Protein AF-A0A1M4NBV8-F1 (afdb_monomer)

pLDDT: mean 71.22, std 20.57, range [25.78, 95.81]

Nearest PDB structures (foldseek):
  8ub3-assembly1_A  TM=5.984E-01  e=1.444E+00  synthetic construct
  8euy-assembly1_h  TM=6.696E-01  e=2.778E+00  Schizosaccharomyces pombe
  4v6x-assembly1_Ch  TM=5.922E-01  e=5.062E+00  Homo sapiens
  8glt-assembly1_0  TM=5.510E-01  e=2.934E+00  synthetic construct

Secondary structure (DSSP, 8-state):
-----------------------SSPPP-STTS---TTS----HHHHHHHHHHHHHHHHHTT--HHHHHTSHHHHHHHHHHHHTT---HHHHHHHHHHHHHHHHHHHHHHHT-----HHHHHHH-TTSSTT-TTEETTEEEEE-TTS-EEEEEE-S-GGGT--SEEEE---HHHHHHHHHHHHHHHHHHHHHHHHHHHHHHHHHHHHHHHHHHHHHHHHHHHHH---HHHHHHHHHHHHHHHHHHHHHHHHHHHHHTTTS-------HHHHHHHHHTTSTT-----------

Structure (mmCIF, N/CA/C/O backbone):
data_AF-A0A1M4NBV8-F1
#
_entry.id   AF-A0A1M4NBV8-F1
#
loop_
_atom_site.group_PDB
_atom_site.id
_atom_site.type_symbol
_atom_site.label_atom_id
_atom_site.label_alt_id
_atom_site.label_comp_id
_atom_site.label_asym_id
_atom_site.label_entity_id
_atom_site.label_seq_id
_atom_site.pdbx_PDB_ins_code
_atom_site.Cartn_x
_atom_site.Cartn_y
_atom_site.Cartn_z
_atom_site.occupancy
_atom_site.B_iso_or_equiv
_atom_site.auth_seq_id
_atom_site.auth_comp_id
_atom_site.auth_asym_id
_atom_site.auth_atom_id
_atom_site.pdbx_PDB_model_num
ATOM 1 N N . MET A 1 1 ? 59.665 38.592 -49.817 1.00 43.69 1 MET A N 1
ATOM 2 C CA . MET A 1 1 ? 59.984 37.199 -49.429 1.00 43.69 1 MET A CA 1
ATOM 3 C C . MET A 1 1 ? 60.897 37.316 -48.218 1.00 43.69 1 MET A C 1
ATOM 5 O O . MET A 1 1 ? 61.982 37.843 -48.366 1.00 43.69 1 MET A O 1
ATOM 9 N N . ILE A 1 2 ? 60.401 37.200 -46.990 1.00 33.12 2 ILE A N 1
ATOM 10 C CA . ILE A 1 2 ? 60.243 35.961 -46.215 1.00 33.12 2 ILE A CA 1
ATOM 11 C C . ILE A 1 2 ? 59.141 36.229 -45.171 1.00 33.12 2 ILE A C 1
ATOM 13 O O . ILE A 1 2 ? 59.250 37.187 -44.412 1.00 33.12 2 ILE A O 1
ATOM 17 N N . ILE A 1 3 ? 58.080 35.414 -45.144 1.00 33.78 3 ILE A N 1
ATOM 18 C CA . ILE A 1 3 ? 57.071 35.435 -44.072 1.00 33.78 3 ILE A CA 1
ATOM 19 C C . ILE A 1 3 ? 57.361 34.243 -43.165 1.00 33.78 3 ILE A C 1
ATOM 21 O O . ILE A 1 3 ? 57.389 33.096 -43.613 1.00 33.78 3 ILE A O 1
ATOM 25 N N . ASN A 1 4 ? 57.635 34.553 -41.902 1.00 26.67 4 ASN A N 1
ATOM 26 C CA . ASN A 1 4 ? 58.015 33.620 -40.856 1.00 26.67 4 ASN A CA 1
ATOM 27 C C . ASN A 1 4 ? 56.827 32.704 -40.506 1.00 26.67 4 ASN A C 1
ATOM 29 O O . ASN A 1 4 ? 55.777 33.166 -40.061 1.00 26.67 4 ASN A O 1
ATOM 33 N N . ARG A 1 5 ? 56.999 31.400 -40.747 1.00 43.56 5 ARG A N 1
ATOM 34 C CA . ARG A 1 5 ? 56.121 30.325 -40.277 1.00 43.56 5 ARG A CA 1
ATOM 35 C C . ARG A 1 5 ? 56.493 30.042 -38.829 1.00 43.56 5 ARG A C 1
ATOM 37 O O . ARG A 1 5 ? 57.553 29.476 -38.618 1.00 43.56 5 ARG A O 1
ATOM 44 N N . ASN A 1 6 ? 55.647 30.428 -37.877 1.00 39.91 6 ASN A N 1
ATOM 45 C CA . ASN A 1 6 ? 55.496 29.763 -36.576 1.00 39.91 6 ASN A CA 1
ATOM 46 C C . ASN A 1 6 ? 54.357 30.423 -35.787 1.00 39.91 6 ASN A C 1
ATOM 48 O O . ASN A 1 6 ? 54.574 31.220 -34.879 1.00 39.91 6 ASN A O 1
ATOM 52 N N . GLN A 1 7 ? 53.124 30.059 -36.126 1.00 31.44 7 GLN A N 1
ATOM 53 C CA . GLN A 1 7 ? 52.054 29.991 -35.138 1.00 31.44 7 GLN A CA 1
ATOM 54 C C . GLN A 1 7 ? 51.439 28.594 -35.245 1.00 31.44 7 GLN A C 1
ATOM 56 O O . GLN A 1 7 ? 51.116 28.171 -36.359 1.00 31.44 7 GLN A O 1
ATOM 61 N N . PRO A 1 8 ? 51.340 27.839 -34.137 1.00 31.53 8 PRO A N 1
ATOM 62 C CA . PRO A 1 8 ? 50.682 26.547 -34.169 1.00 31.53 8 PRO A CA 1
ATOM 63 C C . PRO A 1 8 ? 49.210 26.752 -34.557 1.00 31.53 8 PRO A C 1
ATOM 65 O O . PRO A 1 8 ? 48.597 27.732 -34.120 1.00 31.53 8 PRO A O 1
ATOM 68 N N . PRO A 1 9 ? 48.629 25.856 -35.374 1.00 32.03 9 PRO A N 1
ATOM 69 C CA . PRO A 1 9 ? 47.200 25.879 -35.630 1.00 32.03 9 PRO A CA 1
ATOM 70 C C . PRO A 1 9 ? 46.483 25.782 -34.286 1.00 32.03 9 PRO A C 1
ATOM 72 O O . PRO A 1 9 ? 46.819 24.931 -33.459 1.00 32.03 9 PRO A O 1
ATOM 75 N N . ILE A 1 10 ? 45.528 26.690 -34.074 1.00 33.53 10 ILE A N 1
ATOM 76 C CA . ILE A 1 10 ? 44.609 26.686 -32.938 1.00 33.53 10 ILE A CA 1
ATOM 77 C C . ILE A 1 10 ? 44.116 25.254 -32.787 1.00 33.53 10 ILE A C 1
ATOM 79 O O . ILE A 1 10 ? 43.444 24.723 -33.675 1.00 33.53 10 ILE A O 1
ATOM 83 N N . GLY A 1 11 ? 44.543 24.614 -31.698 1.00 25.78 11 GLY A N 1
ATOM 84 C CA . GLY A 1 11 ? 44.195 23.241 -31.409 1.00 25.78 11 GLY A CA 1
ATOM 85 C C . GLY A 1 11 ? 42.686 23.106 -31.500 1.00 25.78 11 GLY A C 1
ATOM 86 O O . GLY A 1 11 ? 41.950 23.795 -30.791 1.00 25.78 11 GLY A O 1
ATOM 87 N N . MET A 1 12 ? 42.235 22.211 -32.378 1.00 29.98 12 MET A N 1
ATOM 88 C CA . MET A 1 12 ? 40.958 21.544 -32.210 1.00 29.98 12 MET A CA 1
ATOM 89 C C . MET A 1 12 ? 40.988 20.924 -30.817 1.00 29.98 12 MET A C 1
ATOM 91 O O . MET A 1 12 ? 41.442 19.799 -30.623 1.00 29.98 12 MET A O 1
ATOM 95 N N . ASN A 1 13 ? 40.512 21.681 -29.834 1.00 27.33 13 ASN A N 1
ATOM 96 C CA . ASN A 1 13 ? 40.032 21.119 -28.598 1.00 27.33 13 ASN A CA 1
ATOM 97 C C . ASN A 1 13 ? 38.833 20.270 -29.017 1.00 27.33 13 ASN A C 1
ATOM 99 O O . ASN A 1 13 ? 37.701 20.746 -29.100 1.00 27.33 13 ASN A O 1
ATOM 103 N N . GLN A 1 14 ? 39.095 18.998 -29.316 1.00 34.66 14 GLN A N 1
ATOM 104 C CA . GLN A 1 14 ? 38.115 17.936 -29.186 1.00 34.66 14 GLN A CA 1
ATOM 105 C C . GLN A 1 14 ? 37.767 17.836 -27.698 1.00 34.66 14 GLN A C 1
ATOM 107 O O . GLN A 1 14 ? 38.055 16.853 -27.022 1.00 34.66 14 GLN A O 1
ATOM 112 N N . GLN A 1 15 ? 37.121 18.873 -27.164 1.00 31.92 15 GLN A N 1
ATOM 113 C CA . GLN A 1 15 ? 36.220 18.687 -26.054 1.00 31.92 15 GLN A CA 1
ATOM 114 C C . GLN A 1 15 ? 35.110 17.811 -26.618 1.00 31.92 15 GLN A C 1
ATOM 116 O O . GLN A 1 15 ? 34.158 18.279 -27.244 1.00 31.92 15 GLN A O 1
ATOM 121 N N . SER A 1 16 ? 35.294 16.505 -26.430 1.00 39.47 16 SER A N 1
ATOM 122 C CA . SER A 1 16 ? 34.243 15.504 -26.381 1.00 39.47 16 SER A CA 1
ATOM 123 C C . SER A 1 16 ? 33.230 15.950 -25.322 1.00 39.47 16 SER A C 1
ATOM 125 O O . SER A 1 16 ? 33.142 15.400 -24.225 1.00 39.47 16 SER A O 1
ATOM 127 N N . THR A 1 17 ? 32.442 16.970 -25.644 1.00 40.06 17 THR A N 1
ATOM 128 C CA . THR A 1 17 ? 31.161 17.222 -25.013 1.00 40.06 17 THR A CA 1
ATOM 129 C C . THR A 1 17 ? 30.260 16.113 -25.529 1.00 40.06 17 THR A C 1
ATOM 131 O O . THR A 1 17 ? 29.574 16.248 -26.542 1.00 40.06 17 THR A O 1
ATOM 134 N N . ARG A 1 18 ? 30.337 14.947 -24.873 1.00 42.56 18 ARG A N 1
ATOM 135 C CA . ARG A 1 18 ? 29.288 13.932 -24.954 1.00 42.56 18 ARG A CA 1
ATOM 136 C C . ARG A 1 18 ? 28.021 14.638 -24.503 1.00 42.56 18 ARG A C 1
ATOM 138 O O . ARG A 1 18 ? 27.785 14.776 -23.310 1.00 42.56 18 ARG A O 1
ATOM 145 N N . GLN A 1 19 ? 27.267 15.173 -25.452 1.00 48.19 19 GLN A N 1
ATOM 146 C CA . GLN A 1 19 ? 25.981 15.754 -25.146 1.00 48.19 19 GLN A CA 1
ATOM 147 C C . GLN A 1 19 ? 25.101 14.642 -24.614 1.00 48.19 19 GLN A C 1
ATOM 149 O O . GLN A 1 19 ? 24.877 13.619 -25.268 1.00 48.19 19 GLN A O 1
ATOM 154 N N . THR A 1 20 ? 24.689 14.826 -23.375 1.00 48.62 20 THR A N 1
ATOM 155 C CA . THR A 1 20 ? 23.815 13.917 -22.673 1.00 48.62 20 THR A CA 1
ATOM 156 C C . THR A 1 20 ? 22.379 14.226 -23.056 1.00 48.62 20 THR A C 1
ATOM 158 O O . THR A 1 20 ? 21.988 15.359 -23.329 1.00 48.62 20 THR A O 1
ATOM 161 N N . PHE A 1 21 ? 21.588 13.167 -23.119 1.00 53.44 21 PHE A N 1
ATOM 162 C CA . PHE A 1 21 ? 20.148 13.241 -23.251 1.00 53.44 21 PHE A CA 1
ATOM 163 C C . PHE A 1 21 ? 19.604 14.035 -22.047 1.00 53.44 21 PHE A C 1
ATOM 165 O O . PHE A 1 21 ? 19.617 13.533 -20.923 1.00 53.44 21 PHE A O 1
ATOM 172 N N . HIS A 1 22 ? 19.215 15.297 -22.248 1.00 57.75 22 HIS A N 1
ATOM 173 C CA . HIS A 1 22 ? 18.718 16.149 -21.167 1.00 57.75 22 HIS A CA 1
ATOM 174 C C . HIS A 1 22 ? 17.236 15.865 -20.928 1.00 57.75 22 HIS A C 1
ATOM 176 O O . HIS A 1 22 ? 16.387 16.333 -21.674 1.00 57.75 22 HIS A O 1
ATOM 182 N N . ILE A 1 23 ? 16.943 15.083 -19.889 1.00 66.31 23 ILE A N 1
ATOM 183 C CA . ILE A 1 23 ? 15.588 14.909 -19.361 1.00 66.31 23 ILE A CA 1
ATOM 184 C C . ILE A 1 23 ? 15.371 15.967 -18.291 1.00 66.31 23 ILE A C 1
ATOM 186 O O . ILE A 1 23 ? 16.052 15.957 -17.266 1.00 66.31 23 ILE A O 1
ATOM 190 N N . ASN A 1 24 ? 14.398 16.845 -18.524 1.00 63.03 24 ASN A N 1
ATOM 191 C CA . ASN A 1 24 ? 14.083 17.946 -17.613 1.00 63.03 24 ASN A CA 1
ATOM 192 C C . ASN A 1 24 ? 13.611 17.465 -16.226 1.00 63.03 24 ASN A C 1
ATOM 194 O O . ASN A 1 24 ? 13.864 18.138 -15.234 1.00 63.03 24 ASN A O 1
ATOM 198 N N . ASN A 1 25 ? 13.013 16.268 -16.147 1.00 71.31 25 ASN A N 1
ATOM 199 C CA . ASN A 1 25 ? 12.537 15.649 -14.908 1.00 71.31 25 ASN A CA 1
ATOM 200 C C . ASN A 1 25 ? 13.023 14.197 -14.813 1.00 71.31 25 ASN A C 1
ATOM 202 O O . ASN A 1 25 ? 12.443 13.340 -15.486 1.00 71.31 25 ASN A O 1
ATOM 206 N N . PRO A 1 26 ? 14.073 13.888 -14.028 1.00 76.44 26 PRO A N 1
ATOM 207 C CA . PRO A 1 26 ? 14.583 12.528 -13.908 1.00 76.44 26 PRO A CA 1
ATOM 208 C C . PRO A 1 26 ? 13.535 11.582 -13.301 1.00 76.44 26 PRO A C 1
ATOM 210 O O . PRO A 1 26 ? 12.629 12.018 -12.587 1.00 76.44 26 PRO A O 1
ATOM 213 N N . PRO A 1 27 ? 13.653 10.270 -13.558 1.00 83.38 27 PRO A N 1
ATOM 214 C CA . PRO A 1 27 ? 12.729 9.295 -13.001 1.00 83.38 27 PRO A CA 1
ATOM 215 C C . PRO A 1 27 ? 12.817 9.284 -11.467 1.00 83.38 27 PRO A C 1
ATOM 217 O O . PRO A 1 27 ? 13.892 9.072 -10.903 1.00 83.38 27 PRO A O 1
ATOM 220 N N . ASN A 1 28 ? 11.684 9.479 -10.786 1.00 85.69 28 ASN A N 1
ATOM 221 C CA . ASN A 1 28 ? 11.602 9.329 -9.334 1.00 85.69 28 ASN A CA 1
ATOM 222 C C . ASN A 1 28 ? 11.447 7.843 -8.975 1.00 85.69 28 ASN A C 1
ATOM 224 O O . ASN A 1 28 ? 10.455 7.227 -9.358 1.00 85.69 28 ASN A O 1
ATOM 228 N N . PHE A 1 29 ? 12.398 7.284 -8.223 1.00 86.69 29 PHE A N 1
ATOM 229 C CA . PHE A 1 29 ? 12.346 5.911 -7.689 1.00 86.69 29 PHE A CA 1
ATOM 230 C C . PHE A 1 29 ? 12.142 5.855 -6.162 1.00 86.69 29 PHE A C 1
ATOM 232 O O . PHE A 1 29 ? 12.148 4.768 -5.579 1.00 86.69 29 PHE A O 1
ATOM 239 N N . GLY A 1 30 ? 12.020 7.017 -5.512 1.00 80.44 30 GLY A N 1
ATOM 240 C CA . GLY A 1 30 ? 11.758 7.156 -4.080 1.00 80.44 30 GLY A CA 1
ATOM 241 C C . GLY A 1 30 ? 10.264 7.148 -3.760 1.00 80.44 30 GLY A C 1
ATOM 242 O O . GLY A 1 30 ? 9.453 6.652 -4.545 1.00 80.44 30 GLY A O 1
ATOM 243 N N . VAL A 1 31 ? 9.897 7.707 -2.605 1.00 74.00 31 VAL A N 1
ATOM 244 C CA . VAL A 1 31 ? 8.510 7.696 -2.115 1.00 74.00 31 VAL A CA 1
ATOM 245 C C . VAL A 1 31 ? 7.569 8.422 -3.077 1.00 74.00 31 VAL A C 1
ATOM 247 O O . VAL A 1 31 ? 7.920 9.457 -3.647 1.00 74.00 31 VAL A O 1
ATOM 250 N N . GLY A 1 32 ? 6.390 7.836 -3.310 1.00 72.62 32 GLY A N 1
ATOM 251 C CA . GLY A 1 32 ? 5.428 8.309 -4.315 1.00 72.62 32 GLY A CA 1
ATOM 252 C C . GLY A 1 32 ? 5.909 8.163 -5.768 1.00 72.62 32 GLY A C 1
ATOM 253 O O . GLY A 1 32 ? 5.230 8.612 -6.688 1.00 72.62 32 GLY A O 1
ATOM 254 N N . GLY A 1 33 ? 7.084 7.563 -5.978 1.00 80.94 33 GLY A N 1
ATOM 255 C CA . GLY A 1 33 ? 7.703 7.336 -7.275 1.00 80.94 33 GLY A CA 1
ATOM 256 C C . GLY A 1 33 ? 7.499 5.921 -7.815 1.00 80.94 33 GLY A C 1
ATOM 257 O O . GLY A 1 33 ? 6.704 5.124 -7.319 1.00 80.94 33 GLY A O 1
ATOM 258 N N . MET A 1 34 ? 8.251 5.608 -8.866 1.00 87.19 34 MET A N 1
ATOM 259 C CA . MET A 1 34 ? 8.192 4.336 -9.571 1.00 87.19 34 MET A CA 1
ATOM 260 C C . MET A 1 34 ? 8.841 3.228 -8.731 1.00 87.19 34 MET A C 1
ATOM 262 O O . MET A 1 34 ? 10.024 3.346 -8.388 1.00 87.19 34 MET A O 1
ATOM 266 N N . PRO A 1 35 ? 8.131 2.127 -8.430 1.00 89.81 35 PRO A N 1
ATOM 267 C CA . PRO A 1 35 ? 8.758 0.986 -7.784 1.00 89.81 35 PRO A CA 1
ATOM 268 C C . PRO A 1 35 ? 9.809 0.395 -8.732 1.00 89.81 35 PRO A C 1
ATOM 270 O O . PRO A 1 35 ? 9.676 0.440 -9.953 1.00 89.81 35 PRO A O 1
ATOM 273 N N . THR A 1 36 ? 10.907 -0.116 -8.199 1.00 92.25 36 THR A N 1
ATOM 274 C CA . THR A 1 36 ? 11.974 -0.730 -8.999 1.00 92.25 36 THR A CA 1
ATOM 275 C C . THR A 1 36 ? 12.564 -1.879 -8.213 1.00 92.25 36 THR A C 1
ATOM 277 O O . THR A 1 36 ? 12.547 -1.851 -6.980 1.00 92.25 36 THR A O 1
ATOM 280 N N . LYS A 1 37 ? 13.081 -2.887 -8.919 1.00 91.56 37 LYS A N 1
ATOM 281 C CA . LYS A 1 37 ? 13.725 -4.036 -8.287 1.00 91.56 37 LYS A CA 1
ATOM 282 C C . LYS A 1 37 ? 14.752 -3.583 -7.247 1.00 91.56 37 LYS A C 1
ATOM 284 O O . LYS A 1 37 ? 15.530 -2.667 -7.508 1.00 91.56 37 LYS A O 1
ATOM 289 N N . GLY A 1 38 ? 14.751 -4.244 -6.091 1.00 83.31 38 GLY A N 1
ATOM 290 C CA . GLY A 1 38 ? 15.722 -3.998 -5.022 1.00 83.31 38 GLY A CA 1
ATOM 291 C C . GLY A 1 38 ? 15.470 -2.726 -4.213 1.00 83.31 38 GLY A C 1
ATOM 292 O O . GLY A 1 38 ? 16.337 -2.319 -3.449 1.00 83.31 38 GLY A O 1
ATOM 293 N N . ALA A 1 39 ? 14.307 -2.083 -4.364 1.00 81.12 39 ALA A N 1
ATOM 294 C CA . ALA A 1 39 ? 13.966 -0.931 -3.533 1.00 81.12 39 ALA A CA 1
ATOM 295 C C . ALA A 1 39 ? 13.487 -1.301 -2.118 1.00 81.12 39 ALA A C 1
ATOM 297 O O . ALA A 1 39 ? 13.387 -0.415 -1.273 1.00 81.12 39 ALA A O 1
ATOM 298 N N . SER A 1 40 ? 13.203 -2.580 -1.871 1.00 79.94 40 SER A N 1
ATOM 299 C CA . SER A 1 40 ? 12.918 -3.147 -0.556 1.00 79.94 40 SER A CA 1
ATOM 300 C C . SER A 1 40 ? 13.755 -4.404 -0.352 1.00 79.94 40 SER A C 1
ATOM 302 O O . SER A 1 40 ? 13.856 -5.227 -1.263 1.00 79.94 40 SER A O 1
ATOM 304 N N . ASN A 1 41 ? 14.289 -4.563 0.859 1.00 82.62 41 ASN A N 1
ATOM 305 C CA . ASN A 1 41 ? 14.853 -5.824 1.348 1.00 82.62 41 ASN A CA 1
ATOM 306 C C . ASN A 1 41 ? 13.876 -6.569 2.276 1.00 82.62 41 ASN A C 1
ATOM 308 O O . ASN A 1 41 ? 14.230 -7.614 2.811 1.00 82.62 41 ASN A O 1
ATOM 312 N N . MET A 1 42 ? 12.668 -6.032 2.482 1.00 90.19 42 MET A N 1
ATOM 313 C CA . MET A 1 42 ? 11.663 -6.640 3.351 1.00 90.19 42 MET A CA 1
ATOM 314 C C . MET A 1 42 ? 11.041 -7.866 2.683 1.00 90.19 42 MET A C 1
ATOM 316 O O . MET A 1 42 ? 10.635 -7.827 1.517 1.00 90.19 42 MET A O 1
ATOM 320 N N . SER A 1 43 ? 10.902 -8.931 3.458 1.00 91.00 43 SER A N 1
ATOM 321 C CA . SER A 1 43 ? 10.102 -10.105 3.127 1.00 91.00 43 SER A CA 1
ATOM 322 C C . SER A 1 43 ? 8.598 -9.790 3.094 1.00 91.00 43 SER A C 1
ATOM 324 O O . SER A 1 43 ? 8.131 -8.783 3.632 1.00 91.00 43 SER A O 1
ATOM 326 N N . ASP A 1 44 ? 7.802 -10.685 2.492 1.00 91.75 44 ASP A N 1
ATOM 327 C CA . ASP A 1 44 ? 6.332 -10.589 2.512 1.00 91.75 44 ASP A CA 1
ATOM 328 C C . ASP A 1 44 ? 5.777 -10.536 3.946 1.00 91.75 44 ASP A C 1
ATOM 330 O O . ASP A 1 44 ? 4.794 -9.837 4.192 1.00 91.75 44 ASP A O 1
ATOM 334 N N . ALA A 1 45 ? 6.403 -11.255 4.884 1.00 93.81 45 ALA A N 1
ATOM 335 C CA . ALA A 1 45 ? 5.992 -11.285 6.284 1.00 93.81 45 ALA A CA 1
ATOM 336 C C . ALA A 1 45 ? 6.249 -9.939 6.974 1.00 93.81 45 ALA A C 1
ATOM 338 O O . ALA A 1 45 ? 5.351 -9.402 7.615 1.00 93.81 45 ALA A O 1
ATOM 339 N N . GLU A 1 46 ? 7.431 -9.352 6.781 1.00 95.81 46 GLU A N 1
ATOM 340 C CA . GLU A 1 46 ? 7.761 -8.032 7.335 1.00 95.81 46 GLU A CA 1
ATOM 341 C C . GLU A 1 46 ? 6.867 -6.934 6.755 1.00 95.81 46 GLU A C 1
ATOM 343 O O . GLU A 1 46 ? 6.389 -6.072 7.490 1.00 95.81 46 GLU A O 1
ATOM 348 N N . LEU A 1 47 ? 6.590 -6.978 5.446 1.00 94.94 47 LEU A N 1
ATOM 349 C CA . LEU A 1 47 ? 5.660 -6.040 4.815 1.00 94.94 47 LEU A CA 1
ATOM 350 C C . LEU A 1 47 ? 4.258 -6.176 5.402 1.00 94.94 47 LEU A C 1
ATOM 352 O O . LEU A 1 47 ? 3.625 -5.167 5.706 1.00 94.94 47 LEU A O 1
ATOM 356 N N . ARG A 1 48 ? 3.776 -7.410 5.579 1.00 94.88 48 ARG A N 1
ATOM 357 C CA . ARG A 1 48 ? 2.467 -7.665 6.181 1.00 94.88 48 ARG A CA 1
ATOM 358 C C . ARG A 1 48 ? 2.386 -7.072 7.587 1.00 94.88 48 ARG A C 1
ATOM 360 O O . ARG A 1 48 ? 1.464 -6.302 7.846 1.00 94.88 48 ARG A O 1
ATOM 367 N N . SER A 1 49 ? 3.363 -7.361 8.444 1.00 95.25 49 SER A N 1
ATOM 368 C CA . SER A 1 49 ? 3.421 -6.804 9.799 1.00 95.25 49 SER A CA 1
ATOM 369 C C . SER A 1 49 ? 3.434 -5.272 9.784 1.00 95.25 49 SER A C 1
ATOM 371 O O . SER A 1 49 ? 2.680 -4.646 10.523 1.00 95.25 49 SER A O 1
ATOM 373 N N . ALA A 1 50 ? 4.205 -4.652 8.884 1.00 95.50 50 ALA A N 1
ATOM 374 C CA . ALA A 1 50 ? 4.252 -3.195 8.760 1.00 95.50 50 ALA A CA 1
ATOM 375 C C . ALA A 1 50 ? 2.903 -2.583 8.334 1.00 95.50 50 ALA A C 1
ATOM 377 O O . ALA A 1 50 ? 2.502 -1.544 8.865 1.00 95.50 50 ALA A O 1
ATOM 378 N N . PHE A 1 51 ? 2.167 -3.222 7.415 1.00 94.50 51 PHE A N 1
ATOM 379 C CA . PHE A 1 51 ? 0.810 -2.789 7.060 1.00 94.50 51 PHE A CA 1
ATOM 380 C C . PHE A 1 51 ? -0.158 -2.936 8.239 1.00 94.50 51 PHE A C 1
ATOM 382 O O . PHE A 1 51 ? -0.951 -2.026 8.480 1.00 94.50 51 PHE A O 1
ATOM 389 N N . GLU A 1 52 ? -0.092 -4.032 8.995 1.00 91.56 52 GLU A N 1
ATOM 390 C CA . GLU A 1 52 ? -0.936 -4.253 10.177 1.00 91.56 52 GLU A CA 1
ATOM 391 C C . GLU A 1 52 ? -0.653 -3.215 11.284 1.00 91.56 52 GLU A C 1
ATOM 393 O O . GLU A 1 52 ? -1.584 -2.644 11.857 1.00 91.56 52 GLU A O 1
ATOM 398 N N . GLU A 1 53 ? 0.616 -2.892 11.546 1.00 93.81 53 GLU A N 1
ATOM 399 C CA . GLU A 1 53 ? 1.013 -1.847 12.502 1.00 93.81 53 GLU A CA 1
ATOM 400 C C . GLU A 1 53 ? 0.598 -0.443 12.056 1.00 93.81 53 GLU A C 1
ATOM 402 O O . GLU A 1 53 ? 0.078 0.342 12.856 1.00 93.81 53 GLU A O 1
ATOM 407 N N . LEU A 1 54 ? 0.797 -0.113 10.775 1.00 94.50 54 LEU A N 1
ATOM 408 C CA . LEU A 1 54 ? 0.324 1.149 10.211 1.00 94.50 54 LEU A CA 1
ATOM 409 C C . LEU A 1 54 ? -1.195 1.266 10.348 1.00 94.50 54 LEU A C 1
ATOM 411 O O . LEU A 1 54 ? -1.693 2.308 10.763 1.00 94.50 54 LEU A O 1
ATOM 415 N N . THR A 1 55 ? -1.921 0.185 10.075 1.00 89.81 55 THR A N 1
ATOM 416 C CA . THR A 1 55 ? -3.379 0.153 10.200 1.00 89.81 55 THR A CA 1
ATOM 417 C C . THR A 1 55 ? -3.830 0.473 11.623 1.00 89.81 55 THR A C 1
ATOM 419 O O . THR A 1 55 ? -4.688 1.333 11.815 1.00 89.81 55 THR A O 1
ATOM 422 N N . LYS A 1 56 ? -3.223 -0.162 12.634 1.00 86.25 56 LYS A N 1
ATOM 423 C CA . LYS A 1 56 ? -3.527 0.108 14.049 1.00 86.25 56 LYS A CA 1
ATOM 424 C C . LYS A 1 56 ? -3.276 1.570 14.419 1.00 86.25 56 LYS A C 1
ATOM 426 O O . LYS A 1 56 ? -4.096 2.167 15.118 1.00 86.25 56 LYS A O 1
ATOM 431 N N . ARG A 1 57 ? -2.177 2.162 13.933 1.00 89.62 57 ARG A N 1
ATOM 432 C CA . ARG A 1 57 ? -1.854 3.582 14.163 1.00 89.62 57 ARG A CA 1
ATOM 433 C C . ARG A 1 57 ? -2.839 4.515 13.466 1.00 89.62 57 ARG A C 1
ATOM 435 O O . ARG A 1 57 ? -3.347 5.436 14.098 1.00 89.62 57 ARG A O 1
ATOM 442 N N . ASP A 1 58 ? -3.136 4.272 12.193 1.00 86.62 58 ASP A N 1
ATOM 443 C CA . ASP A 1 58 ? -4.063 5.094 11.412 1.00 86.62 58 ASP A CA 1
ATOM 444 C C . ASP A 1 58 ? -5.483 5.043 11.981 1.00 86.62 58 ASP A C 1
ATOM 446 O O . ASP A 1 58 ? -6.141 6.080 12.085 1.00 86.62 58 ASP A O 1
ATOM 450 N N . PHE A 1 59 ? -5.927 3.857 12.404 1.00 81.75 59 PHE A N 1
ATOM 451 C CA . PHE A 1 59 ? -7.229 3.673 13.034 1.00 81.75 59 PHE A CA 1
ATOM 452 C C . PHE A 1 59 ? -7.305 4.366 14.400 1.00 81.75 59 PHE A C 1
ATOM 454 O O . PHE A 1 59 ? -8.238 5.127 14.643 1.00 81.75 59 PHE A O 1
ATOM 461 N N . THR A 1 60 ? -6.301 4.176 15.266 1.00 79.44 60 THR A N 1
ATOM 462 C CA . THR A 1 60 ? -6.212 4.862 16.574 1.00 79.44 60 THR A CA 1
ATOM 463 C C . THR A 1 60 ? -6.180 6.385 16.417 1.00 79.44 60 THR A C 1
ATOM 465 O O . THR A 1 60 ? -6.748 7.107 17.230 1.00 79.44 60 THR A O 1
ATOM 468 N N . ALA A 1 61 ? -5.579 6.889 15.336 1.00 80.44 61 ALA A N 1
ATOM 469 C CA . ALA A 1 61 ? -5.577 8.310 14.991 1.00 80.44 61 ALA A CA 1
ATOM 470 C C . ALA A 1 61 ? -6.918 8.818 14.414 1.00 80.44 61 ALA A C 1
ATOM 472 O O . ALA A 1 61 ? -7.000 9.970 13.988 1.00 80.44 61 ALA A O 1
ATOM 473 N N . GLY A 1 62 ? -7.957 7.977 14.348 1.00 76.19 62 GLY A N 1
ATOM 474 C CA . GLY A 1 62 ? -9.286 8.338 13.852 1.00 76.19 62 GLY A CA 1
ATOM 475 C C . GLY A 1 62 ? -9.354 8.570 12.342 1.00 76.19 62 GLY A C 1
ATOM 476 O O . GLY A 1 62 ? -10.333 9.136 11.851 1.00 76.19 62 GLY A O 1
ATOM 477 N N . LYS A 1 63 ? -8.331 8.159 11.579 1.00 79.56 63 LYS A N 1
ATOM 478 C CA . LYS A 1 63 ? -8.363 8.281 10.118 1.00 79.56 63 LYS A CA 1
ATOM 479 C C . LYS A 1 63 ? -9.414 7.332 9.567 1.00 79.56 63 LYS A C 1
ATOM 481 O O . LYS A 1 63 ? -9.532 6.202 10.022 1.00 79.56 63 LYS A O 1
ATOM 486 N N . ASN A 1 64 ? -10.145 7.753 8.541 1.00 79.75 64 ASN A N 1
ATOM 487 C CA . ASN A 1 64 ? -10.919 6.821 7.724 1.00 79.75 64 ASN A CA 1
ATOM 488 C C . ASN A 1 64 ? -10.033 6.166 6.649 1.00 79.75 64 ASN A C 1
ATOM 490 O O . ASN A 1 64 ? -8.954 6.665 6.325 1.00 79.75 64 ASN A O 1
ATOM 494 N N . LEU A 1 65 ? -10.514 5.077 6.042 1.00 76.75 65 LEU A N 1
ATOM 495 C CA . LEU A 1 65 ? -9.750 4.303 5.056 1.00 76.75 65 LEU A CA 1
ATOM 496 C C . LEU A 1 65 ? -9.249 5.154 3.869 1.00 76.75 65 LEU A C 1
ATOM 498 O O . LEU A 1 65 ? -8.129 4.978 3.394 1.00 76.75 65 LEU A O 1
ATOM 502 N N . SER A 1 66 ? -10.046 6.127 3.410 1.00 78.88 66 SER A N 1
ATOM 503 C CA . SER A 1 66 ? -9.653 7.020 2.310 1.00 78.88 66 SER A CA 1
ATOM 504 C C . SER A 1 66 ? -8.500 7.950 2.697 1.00 78.88 66 SER A C 1
ATOM 506 O O . SER A 1 66 ? -7.583 8.157 1.902 1.00 78.88 66 SER A O 1
ATOM 508 N N . GLN A 1 67 ? -8.531 8.507 3.909 1.00 81.38 67 GLN A N 1
ATOM 509 C CA . GLN A 1 67 ? -7.436 9.314 4.449 1.00 81.38 67 GLN A CA 1
ATOM 510 C C . GLN A 1 67 ? -6.181 8.465 4.647 1.00 81.38 67 GLN A C 1
ATOM 512 O O . GLN A 1 67 ? -5.088 8.904 4.294 1.00 81.38 67 GLN A O 1
ATOM 517 N N . ALA A 1 68 ? -6.346 7.244 5.152 1.00 84.19 68 ALA A N 1
ATOM 518 C CA . ALA A 1 68 ? -5.248 6.341 5.449 1.00 84.19 68 ALA A CA 1
ATOM 519 C C . ALA A 1 68 ? -4.506 5.891 4.173 1.00 84.19 68 ALA A C 1
ATOM 521 O O . ALA A 1 68 ? -3.284 5.995 4.096 1.00 84.19 68 ALA A O 1
ATOM 522 N N . HIS A 1 69 ? -5.231 5.569 3.093 1.00 82.69 69 HIS A N 1
ATOM 523 C CA . HIS A 1 69 ? -4.625 5.260 1.788 1.00 82.69 69 HIS A CA 1
ATOM 524 C C . HIS A 1 69 ? -3.811 6.408 1.171 1.00 82.69 69 HIS A C 1
ATOM 526 O O . HIS A 1 69 ? -2.910 6.161 0.366 1.00 82.69 69 HIS A O 1
ATOM 532 N N . ARG A 1 70 ? -4.144 7.663 1.500 1.00 85.44 70 ARG A N 1
ATOM 533 C CA . ARG A 1 70 ? -3.400 8.845 1.037 1.00 85.44 70 ARG A CA 1
ATOM 534 C C . ARG A 1 70 ? -2.198 9.177 1.923 1.00 85.44 70 ARG A C 1
ATOM 536 O O . ARG A 1 70 ? -1.449 10.087 1.584 1.00 85.44 70 ARG A O 1
ATOM 543 N N . GLY A 1 71 ? -2.009 8.460 3.031 1.00 87.12 71 GLY A N 1
ATOM 544 C CA . GLY A 1 71 ? -0.875 8.641 3.926 1.00 87.12 71 GLY A CA 1
ATOM 545 C C . GLY A 1 71 ? 0.456 8.294 3.258 1.00 87.12 71 GLY A C 1
ATOM 546 O O . GLY A 1 71 ? 0.554 7.318 2.515 1.00 87.12 71 GLY A O 1
ATOM 547 N N . TYR A 1 72 ? 1.488 9.083 3.565 1.00 91.69 72 TYR A N 1
ATOM 548 C CA . TYR A 1 72 ? 2.850 8.896 3.057 1.00 91.69 72 TYR A CA 1
ATOM 549 C C . TYR A 1 72 ? 3.389 7.484 3.337 1.00 91.69 72 TYR A C 1
ATOM 551 O O . TYR A 1 72 ? 3.868 6.815 2.427 1.00 91.69 72 TYR A O 1
ATOM 559 N N . GLU A 1 73 ? 3.242 6.993 4.573 1.00 92.75 73 GLU A N 1
ATOM 560 C CA . GLU A 1 73 ? 3.723 5.660 4.961 1.00 92.75 73 GLU A CA 1
ATOM 561 C C . GLU A 1 73 ? 2.998 4.534 4.212 1.00 92.75 73 GLU A C 1
ATOM 563 O O . GLU A 1 73 ? 3.641 3.591 3.759 1.00 92.75 73 GLU A O 1
ATOM 568 N N . HIS A 1 74 ? 1.682 4.652 3.999 1.00 92.50 74 HIS A N 1
ATOM 569 C CA . HIS A 1 74 ? 0.931 3.678 3.204 1.00 92.50 74 HIS A CA 1
ATOM 570 C C . HIS A 1 74 ? 1.432 3.652 1.753 1.00 92.50 74 HIS A C 1
ATOM 572 O O . HIS A 1 74 ? 1.644 2.582 1.184 1.00 92.50 74 HIS A O 1
ATOM 578 N N . GLN A 1 75 ? 1.638 4.823 1.140 1.00 91.06 75 GLN A N 1
ATOM 579 C CA . GLN A 1 75 ? 2.178 4.910 -0.220 1.00 91.06 75 GLN A CA 1
ATOM 580 C C . GLN A 1 75 ? 3.574 4.292 -0.316 1.00 91.06 75 GLN A C 1
ATOM 582 O O . GLN A 1 75 ? 3.867 3.594 -1.288 1.00 91.06 75 GLN A O 1
ATOM 587 N N . GLU A 1 76 ? 4.409 4.499 0.700 1.00 92.19 76 GLU A N 1
ATOM 588 C CA . GLU A 1 76 ? 5.744 3.918 0.740 1.00 92.19 76 GLU A CA 1
ATOM 589 C C . GLU A 1 76 ? 5.713 2.398 0.911 1.00 92.19 76 GLU A C 1
ATOM 591 O O . GLU A 1 76 ? 6.366 1.690 0.146 1.00 92.19 76 GLU A O 1
ATOM 596 N N . LEU A 1 77 ? 4.891 1.866 1.819 1.00 94.31 77 LEU A N 1
ATOM 597 C CA . LEU A 1 77 ? 4.724 0.417 1.969 1.00 94.31 77 LEU A CA 1
ATOM 598 C C . LEU A 1 77 ? 4.191 -0.236 0.689 1.00 94.31 77 LEU A C 1
ATOM 600 O O . LEU A 1 77 ? 4.656 -1.309 0.309 1.00 94.31 77 LEU A O 1
ATOM 604 N N . MET A 1 78 ? 3.275 0.420 -0.029 1.00 93.12 78 MET A N 1
ATOM 605 C CA . MET A 1 78 ? 2.797 -0.062 -1.331 1.00 93.12 78 MET A CA 1
ATOM 606 C C . MET A 1 78 ? 3.915 -0.078 -2.380 1.00 93.12 78 MET A C 1
ATOM 608 O O . MET A 1 78 ? 4.035 -1.038 -3.146 1.00 93.12 78 MET A O 1
ATOM 612 N N . ARG A 1 79 ? 4.772 0.949 -2.399 1.00 92.69 79 ARG A N 1
ATOM 613 C CA . ARG A 1 79 ? 5.943 1.004 -3.284 1.00 92.69 79 ARG A CA 1
ATOM 614 C C . ARG A 1 79 ? 6.937 -0.115 -2.963 1.00 92.69 79 ARG A C 1
ATOM 616 O O . ARG A 1 79 ? 7.402 -0.801 -3.874 1.00 92.69 79 ARG A O 1
ATOM 623 N N . LEU A 1 80 ? 7.230 -0.332 -1.681 1.00 93.19 80 LEU A N 1
ATOM 624 C CA . LEU A 1 80 ? 8.101 -1.409 -1.210 1.00 93.19 80 LEU A CA 1
ATOM 625 C C . LEU A 1 80 ? 7.511 -2.785 -1.541 1.00 93.19 80 LEU A C 1
ATOM 627 O O . LEU A 1 80 ? 8.230 -3.654 -2.036 1.00 93.19 80 LEU A O 1
ATOM 631 N N . ALA A 1 81 ? 6.201 -2.968 -1.370 1.00 94.00 81 ALA A N 1
ATOM 632 C CA . ALA A 1 81 ? 5.510 -4.193 -1.748 1.00 94.00 81 ALA A CA 1
ATOM 633 C C . ALA A 1 81 ? 5.635 -4.484 -3.248 1.00 94.00 81 ALA A C 1
ATOM 635 O O . ALA A 1 81 ? 6.005 -5.600 -3.617 1.00 94.00 81 ALA A O 1
ATOM 636 N N . ALA A 1 82 ? 5.401 -3.491 -4.111 1.00 93.38 82 ALA A N 1
ATOM 637 C CA . ALA A 1 82 ? 5.587 -3.642 -5.553 1.00 93.38 82 ALA A CA 1
ATOM 638 C C . ALA A 1 82 ? 7.044 -3.967 -5.923 1.00 93.38 82 ALA A C 1
ATOM 640 O O . ALA A 1 82 ? 7.275 -4.835 -6.763 1.00 93.38 82 ALA A O 1
ATOM 641 N N . SER A 1 83 ? 8.020 -3.350 -5.245 1.00 92.69 83 SER A N 1
ATOM 642 C CA . SER A 1 83 ? 9.452 -3.500 -5.550 1.00 92.69 83 SER A CA 1
ATOM 643 C C . SER A 1 83 ? 9.971 -4.943 -5.536 1.00 92.69 83 SER A C 1
ATOM 645 O O . SER A 1 83 ? 10.909 -5.258 -6.270 1.00 92.69 83 SER A O 1
ATOM 647 N N . GLY A 1 84 ? 9.340 -5.830 -4.756 1.00 91.12 84 GLY A N 1
ATOM 648 C CA . GLY A 1 84 ? 9.706 -7.248 -4.678 1.00 91.12 84 GLY A CA 1
ATOM 649 C C . GLY A 1 84 ? 9.465 -8.030 -5.976 1.00 91.12 84 GLY A C 1
ATOM 650 O O . GLY A 1 84 ? 10.098 -9.058 -6.195 1.00 91.12 84 GLY A O 1
ATOM 651 N N . VAL A 1 85 ? 8.582 -7.538 -6.851 1.00 92.50 85 VAL A N 1
ATOM 652 C CA . VAL A 1 85 ? 8.293 -8.130 -8.175 1.00 92.50 85 VAL A CA 1
ATOM 653 C C . VAL A 1 85 ? 8.529 -7.151 -9.324 1.00 92.50 85 VAL A C 1
ATOM 655 O O . VAL A 1 85 ? 8.280 -7.474 -10.486 1.00 92.50 85 VAL A O 1
ATOM 658 N N . SER A 1 86 ? 9.003 -5.945 -9.013 1.00 93.06 86 SER A N 1
ATOM 659 C CA . SER A 1 86 ? 9.309 -4.936 -10.012 1.00 93.06 86 SER A CA 1
ATOM 660 C C . SER A 1 86 ? 10.462 -5.365 -10.919 1.00 93.06 86 SER A C 1
ATOM 662 O O . SER A 1 86 ? 11.443 -5.946 -10.445 1.00 93.06 86 SER A O 1
ATOM 664 N N . PRO A 1 87 ? 10.421 -5.000 -12.210 1.00 93.75 87 PRO A N 1
ATOM 665 C CA . PRO A 1 87 ? 11.599 -5.048 -13.064 1.00 93.75 87 PRO A CA 1
ATOM 666 C C . PRO A 1 87 ? 12.660 -4.029 -12.609 1.00 93.75 87 PRO A C 1
ATOM 668 O O . PRO A 1 87 ? 12.384 -3.094 -11.848 1.00 93.75 87 PRO A O 1
ATOM 671 N N . ASP A 1 88 ? 13.891 -4.188 -13.103 1.00 93.25 88 ASP A N 1
ATOM 672 C CA . ASP A 1 88 ? 14.966 -3.202 -12.932 1.00 93.25 88 ASP A CA 1
ATOM 673 C C . ASP A 1 88 ? 14.708 -1.967 -13.811 1.00 93.25 88 ASP A C 1
ATOM 675 O O . ASP A 1 88 ? 15.329 -1.763 -14.857 1.00 93.25 88 ASP A O 1
ATOM 679 N N . ARG A 1 89 ? 13.736 -1.138 -13.411 1.00 92.25 89 ARG A N 1
ATOM 680 C CA . ARG A 1 89 ? 13.363 0.069 -14.159 1.00 92.25 89 ARG A CA 1
ATOM 681 C C . ARG A 1 89 ? 14.539 1.013 -14.335 1.00 92.25 89 ARG A C 1
ATOM 683 O O . ARG A 1 89 ? 14.663 1.618 -15.395 1.00 92.25 89 ARG A O 1
ATOM 690 N N . ARG A 1 90 ? 15.401 1.138 -13.322 1.00 91.69 90 ARG A N 1
ATOM 691 C CA . ARG A 1 90 ? 16.588 1.997 -13.387 1.00 91.69 90 ARG A CA 1
ATOM 692 C C . ARG A 1 90 ? 17.518 1.545 -14.512 1.00 91.69 90 ARG A C 1
ATOM 694 O O . ARG A 1 90 ? 17.895 2.375 -15.341 1.00 91.69 90 ARG A O 1
ATOM 701 N N . GLY A 1 91 ? 17.833 0.252 -14.570 1.00 91.62 91 GLY A N 1
ATOM 702 C CA . GLY A 1 91 ? 18.639 -0.332 -15.638 1.00 91.62 91 GLY A CA 1
ATOM 703 C C . GLY A 1 91 ? 17.982 -0.191 -17.009 1.00 91.62 91 GLY A C 1
ATOM 704 O O . GLY A 1 91 ? 18.603 0.335 -17.932 1.00 91.62 91 GLY A O 1
ATOM 705 N N . PHE A 1 92 ? 16.709 -0.577 -17.149 1.00 92.44 92 PHE A N 1
ATOM 706 C CA . PHE A 1 92 ? 15.996 -0.502 -18.431 1.00 92.44 92 PHE A CA 1
ATOM 707 C C . PHE A 1 92 ? 15.890 0.925 -18.975 1.00 92.44 92 PHE A C 1
ATOM 709 O O . PHE A 1 92 ? 16.160 1.148 -20.158 1.00 92.44 92 PHE A O 1
ATOM 716 N N . ILE A 1 93 ? 15.544 1.900 -18.129 1.00 89.56 93 ILE A N 1
ATOM 717 C CA . ILE A 1 93 ? 15.466 3.310 -18.528 1.00 89.56 93 ILE A CA 1
ATOM 718 C C . ILE A 1 93 ? 16.851 3.807 -18.948 1.00 89.56 93 ILE A C 1
ATOM 720 O O . ILE A 1 93 ? 16.995 4.335 -20.049 1.00 89.56 93 ILE A O 1
ATOM 724 N N . SER A 1 94 ? 17.881 3.583 -18.125 1.00 87.62 94 SER A N 1
ATOM 725 C CA . SER A 1 94 ? 19.254 4.008 -18.431 1.00 87.62 94 SER A CA 1
ATOM 726 C C . SER A 1 94 ? 19.758 3.423 -19.756 1.00 87.62 94 SER A C 1
ATOM 728 O O . SER A 1 94 ? 20.241 4.153 -20.623 1.00 87.62 94 SER A O 1
ATOM 730 N N . ASN A 1 95 ? 19.566 2.117 -19.963 1.00 88.06 95 ASN A N 1
ATOM 731 C CA . ASN A 1 95 ? 19.993 1.420 -21.175 1.00 88.06 95 ASN A CA 1
ATOM 732 C C . ASN A 1 95 ? 19.250 1.923 -22.418 1.00 88.06 95 ASN A C 1
ATOM 734 O O . ASN A 1 95 ? 19.874 2.155 -23.455 1.00 88.06 95 ASN A O 1
ATOM 738 N N . THR A 1 96 ? 17.937 2.143 -22.309 1.00 86.38 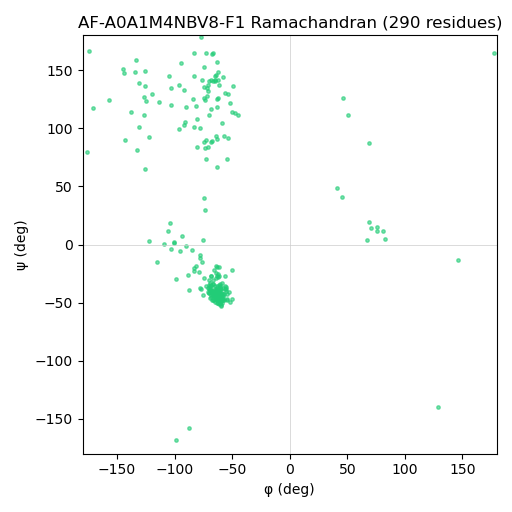96 THR A N 1
ATOM 739 C CA . THR A 1 96 ? 17.115 2.669 -23.410 1.00 86.38 96 THR A CA 1
ATOM 740 C C . THR A 1 96 ? 17.579 4.066 -23.820 1.00 86.38 96 THR A C 1
ATOM 742 O O . THR A 1 96 ? 17.802 4.324 -25.002 1.00 86.38 96 THR A O 1
ATOM 745 N N . LEU A 1 97 ? 17.783 4.957 -22.846 1.00 83.50 97 LEU A N 1
ATOM 746 C CA . LEU A 1 97 ? 18.232 6.329 -23.091 1.00 83.50 97 LEU A CA 1
ATOM 747 C C . LEU A 1 97 ? 19.656 6.385 -23.651 1.00 83.50 97 LEU A C 1
ATOM 749 O O . LEU A 1 97 ? 19.926 7.157 -24.571 1.00 83.50 97 LEU A O 1
ATOM 753 N N . SER A 1 98 ? 20.556 5.545 -23.135 1.00 82.44 98 SER A N 1
ATOM 754 C CA . SER A 1 98 ? 21.925 5.416 -23.641 1.00 82.44 98 SER A CA 1
ATOM 755 C C . SER A 1 98 ? 21.931 4.964 -25.104 1.00 82.44 98 SER A C 1
ATOM 757 O O . SER A 1 98 ? 22.513 5.633 -25.959 1.00 82.44 98 SER A O 1
ATOM 759 N N . GLY A 1 99 ? 21.189 3.898 -25.428 1.00 81.88 99 GLY A N 1
ATOM 760 C CA . GLY A 1 99 ? 21.074 3.396 -26.798 1.00 81.88 99 GLY A CA 1
ATOM 761 C C . GLY A 1 99 ? 20.455 4.412 -27.762 1.00 81.88 99 GLY A C 1
ATOM 762 O O . GLY A 1 99 ? 20.902 4.536 -28.904 1.00 81.88 99 GLY A O 1
ATOM 763 N N . LEU A 1 100 ? 19.458 5.175 -27.308 1.00 78.50 100 LEU A N 1
ATOM 764 C CA . LEU A 1 100 ? 18.840 6.244 -28.092 1.00 78.50 100 LEU A CA 1
ATOM 765 C C . LEU A 1 100 ? 19.814 7.399 -28.356 1.00 78.50 100 LEU A C 1
ATOM 767 O O . LEU A 1 100 ? 19.921 7.860 -29.492 1.00 78.50 100 LEU A O 1
ATOM 771 N N . SER A 1 101 ? 20.571 7.812 -27.338 1.00 76.38 101 SER A N 1
ATOM 772 C CA . SER A 1 101 ? 21.627 8.817 -27.475 1.00 76.38 101 SER A CA 1
ATOM 773 C C . SER A 1 101 ? 22.678 8.391 -28.505 1.00 76.38 101 SER A C 1
ATOM 775 O O . SER A 1 101 ? 22.976 9.152 -29.426 1.00 76.38 101 SER A O 1
ATOM 777 N N . SER A 1 102 ? 23.169 7.147 -28.436 1.00 77.75 102 SER A N 1
ATOM 778 C CA . SER A 1 102 ? 24.137 6.615 -29.405 1.00 77.75 102 SER A CA 1
ATOM 779 C C . SER A 1 102 ? 23.592 6.576 -30.836 1.00 77.75 102 SER A C 1
ATOM 781 O O . SER A 1 102 ? 24.290 6.983 -31.764 1.00 77.75 102 SER A O 1
ATOM 783 N N . LYS A 1 103 ? 22.339 6.135 -31.033 1.00 76.81 103 LYS A N 1
ATOM 784 C CA . LYS A 1 103 ? 21.696 6.129 -32.362 1.00 76.81 103 LYS A CA 1
ATOM 785 C C . LYS A 1 103 ? 21.620 7.532 -32.955 1.00 76.81 103 LYS A C 1
ATOM 787 O O . LYS A 1 103 ? 21.971 7.733 -34.113 1.00 76.81 103 LYS A O 1
ATOM 792 N N . LEU A 1 104 ? 21.205 8.509 -32.155 1.00 72.94 104 LEU A N 1
ATOM 793 C CA . LEU A 1 104 ? 21.060 9.887 -32.612 1.00 72.94 104 LEU A CA 1
ATOM 794 C C . LEU A 1 104 ? 22.402 10.555 -32.889 1.00 72.94 104 LEU A C 1
ATOM 796 O O . LEU A 1 104 ? 22.523 11.244 -33.897 1.00 72.94 104 LEU A O 1
ATOM 800 N N . GLN A 1 105 ? 23.429 10.292 -32.077 1.00 72.94 105 GLN A N 1
ATOM 801 C CA . GLN A 1 105 ? 24.795 10.739 -32.367 1.00 72.94 105 GLN A CA 1
ATOM 802 C C . GLN A 1 105 ? 25.284 10.245 -33.736 1.00 72.94 105 GLN A C 1
ATOM 804 O O . GLN A 1 105 ? 25.916 11.011 -34.460 1.00 72.94 105 GLN A O 1
ATOM 809 N N . GLY A 1 106 ? 24.933 9.015 -34.126 1.00 73.81 106 GLY A N 1
ATOM 810 C CA . GLY A 1 106 ? 25.216 8.488 -35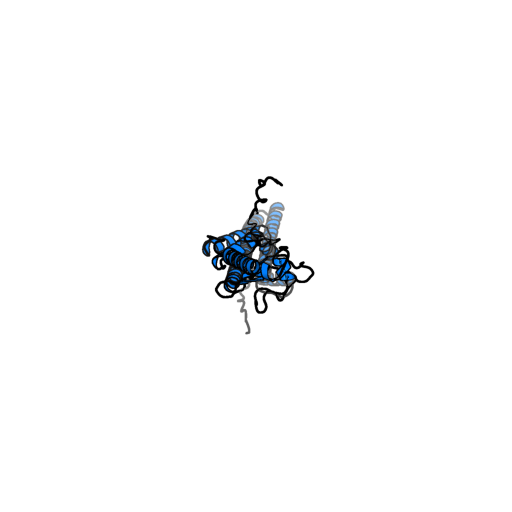.464 1.00 73.81 106 GLY A CA 1
ATOM 811 C C . GLY A 1 106 ? 24.431 9.170 -36.595 1.00 73.81 106 GLY A C 1
ATOM 812 O O . GLY A 1 106 ? 24.916 9.223 -37.721 1.00 73.81 106 GLY A O 1
ATOM 813 N N . MET A 1 107 ? 23.246 9.724 -36.314 1.00 71.62 107 MET A N 1
ATOM 814 C CA . MET A 1 107 ? 22.387 10.385 -37.312 1.00 71.62 107 MET A CA 1
ATOM 815 C C . MET A 1 107 ? 22.684 11.883 -37.489 1.00 71.62 107 MET A C 1
ATOM 817 O O . MET A 1 107 ? 22.427 12.422 -38.565 1.00 71.62 107 MET A O 1
ATOM 821 N N . ILE A 1 108 ? 23.230 12.563 -36.472 1.00 69.81 108 ILE A N 1
ATOM 822 C CA . ILE A 1 108 ? 23.521 14.012 -36.500 1.00 69.81 108 ILE A CA 1
ATOM 823 C C . ILE A 1 108 ? 24.313 14.446 -37.753 1.00 69.81 108 ILE A C 1
ATOM 825 O O . ILE A 1 108 ? 23.888 15.417 -38.385 1.00 69.81 108 ILE A O 1
ATOM 829 N N . PRO A 1 109 ? 25.399 13.756 -38.172 1.00 67.88 109 PRO A N 1
ATOM 830 C CA . PRO A 1 109 ? 26.149 14.141 -39.370 1.00 67.88 109 PRO A CA 1
ATOM 831 C C . PRO A 1 109 ? 25.316 14.092 -40.657 1.00 67.88 109 PRO A C 1
ATOM 833 O O . PRO A 1 109 ? 25.488 14.934 -41.531 1.00 67.88 109 PRO A O 1
ATOM 836 N N . ALA A 1 110 ? 24.390 13.134 -40.764 1.00 64.44 110 ALA A N 1
ATOM 837 C CA . ALA A 1 110 ? 23.548 12.950 -41.945 1.00 64.44 110 ALA A CA 1
ATOM 838 C C . ALA A 1 110 ? 22.375 13.943 -42.009 1.00 64.44 110 ALA A C 1
ATOM 840 O O . ALA A 1 110 ? 21.847 14.213 -43.084 1.00 64.44 110 ALA A O 1
ATOM 841 N N . LEU A 1 111 ? 21.955 14.488 -40.865 1.00 63.81 111 LEU A N 1
ATOM 842 C CA . LEU A 1 111 ? 20.784 15.359 -40.765 1.00 63.81 111 LEU A CA 1
ATOM 843 C C . LEU A 1 111 ? 21.117 16.862 -40.829 1.00 63.81 111 LEU A C 1
ATOM 845 O O . LEU A 1 111 ? 20.189 17.669 -40.851 1.00 63.81 111 LEU A O 1
ATOM 849 N N . ASN A 1 112 ? 22.406 17.236 -40.859 1.00 61.62 112 ASN A N 1
ATOM 850 C CA . ASN A 1 112 ? 22.901 18.623 -40.793 1.00 61.62 112 ASN A CA 1
ATOM 851 C C . ASN A 1 112 ? 22.207 19.455 -39.693 1.00 61.62 112 ASN A C 1
ATOM 853 O O . ASN A 1 112 ? 21.800 20.599 -39.896 1.00 61.62 112 ASN A O 1
ATOM 857 N N . MET A 1 113 ? 21.984 18.832 -38.534 1.00 57.84 113 MET A N 1
ATOM 858 C CA . MET A 1 113 ? 21.230 19.431 -37.436 1.00 57.84 113 MET A CA 1
ATOM 859 C C . MET A 1 113 ? 22.156 20.080 -36.417 1.00 57.84 113 MET A C 1
ATOM 861 O O . MET A 1 113 ? 23.146 19.486 -35.984 1.00 57.84 113 MET A O 1
ATOM 865 N N . ASN A 1 114 ? 21.764 21.270 -35.960 1.00 55.97 114 ASN A N 1
ATOM 866 C CA . ASN A 1 114 ? 22.315 21.837 -34.740 1.00 55.97 114 ASN A CA 1
ATOM 867 C C . ASN A 1 114 ? 21.922 20.965 -33.547 1.00 55.97 114 ASN A C 1
ATOM 869 O O . ASN A 1 114 ? 20.820 20.428 -33.460 1.00 55.97 114 ASN A O 1
ATOM 873 N N . ARG A 1 115 ? 22.877 20.820 -32.636 1.00 55.72 115 ARG A N 1
ATOM 874 C CA . ARG A 1 115 ? 22.888 19.879 -31.521 1.00 55.72 115 ARG A CA 1
ATOM 875 C C . ARG A 1 115 ? 21.948 20.255 -30.353 1.00 55.72 115 ARG A C 1
ATOM 877 O O . ARG A 1 115 ? 22.328 20.172 -29.183 1.00 55.72 115 ARG A O 1
ATOM 884 N N . THR A 1 116 ? 20.754 20.749 -30.646 1.00 52.59 116 THR A N 1
ATOM 885 C CA . THR A 1 116 ? 19.814 21.284 -29.656 1.00 52.59 116 THR A CA 1
ATOM 886 C C . THR A 1 116 ? 18.814 20.196 -29.262 1.00 52.59 116 THR A C 1
ATOM 888 O O . THR A 1 116 ? 17.874 19.921 -29.992 1.00 52.59 116 THR A O 1
ATOM 891 N N . CYS A 1 117 ? 19.068 19.553 -28.118 1.00 56.38 117 CYS A N 1
ATOM 892 C CA . CYS A 1 117 ? 18.206 18.608 -27.391 1.00 56.38 117 CYS A CA 1
ATOM 893 C C . CYS A 1 117 ? 17.590 17.437 -28.196 1.00 56.38 117 CYS A C 1
ATOM 895 O O . CYS A 1 117 ? 16.647 17.574 -28.968 1.00 56.38 117 CYS A O 1
ATOM 897 N N . ILE A 1 118 ? 18.052 16.219 -27.904 1.00 55.75 118 ILE A N 1
ATOM 898 C CA . ILE A 1 118 ? 17.554 14.963 -28.485 1.00 55.75 118 ILE A CA 1
ATOM 899 C C . ILE A 1 118 ? 16.023 14.787 -28.357 1.00 55.75 118 ILE A C 1
ATOM 901 O O . ILE A 1 118 ? 15.381 14.323 -29.298 1.00 55.75 118 ILE A O 1
ATOM 905 N N . LEU A 1 119 ? 15.424 15.136 -27.215 1.00 56.44 119 LEU A N 1
ATOM 906 C CA . LEU A 1 119 ? 13.971 15.039 -27.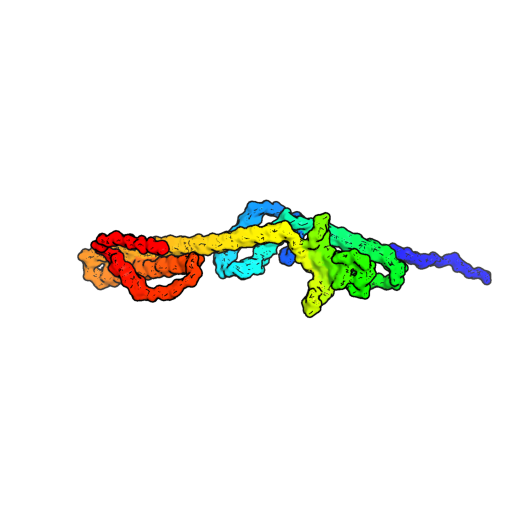031 1.00 56.44 119 LEU A CA 1
ATOM 907 C C . LEU A 1 119 ? 13.235 16.044 -27.908 1.00 56.44 119 LEU A C 1
ATOM 909 O O . LEU A 1 119 ? 12.262 15.687 -28.557 1.00 56.44 119 LEU A O 1
ATOM 913 N N . GLN A 1 120 ? 13.767 17.256 -28.039 1.00 58.34 120 GLN A N 1
ATOM 914 C CA . GLN A 1 120 ? 13.252 18.245 -28.978 1.00 58.34 120 GLN A CA 1
ATOM 915 C C . GLN A 1 120 ? 13.333 17.741 -30.428 1.00 58.34 120 GLN A C 1
ATOM 917 O O . GLN A 1 120 ? 12.392 17.945 -31.190 1.00 58.34 120 GLN A O 1
ATOM 922 N N . MET A 1 121 ? 14.386 17.002 -30.798 1.00 60.31 121 MET A N 1
ATOM 923 C CA . MET A 1 121 ? 14.482 16.343 -32.109 1.00 60.31 121 MET A CA 1
ATOM 924 C C . MET A 1 121 ? 13.408 15.258 -32.294 1.00 60.31 121 MET A C 1
ATOM 926 O O . MET A 1 121 ? 12.758 15.214 -33.338 1.00 60.31 121 MET A O 1
ATOM 930 N N . LEU A 1 122 ? 13.194 14.417 -31.278 1.00 60.75 122 LEU A N 1
ATOM 931 C CA . LEU A 1 122 ? 12.153 13.381 -31.252 1.00 60.75 122 LEU A CA 1
ATOM 932 C C . LEU A 1 122 ? 10.732 13.961 -31.313 1.00 60.75 122 LEU A C 1
ATOM 934 O O . LEU A 1 122 ? 9.861 13.379 -31.956 1.00 60.75 122 LEU A O 1
ATOM 938 N N . MET A 1 123 ? 10.514 15.111 -30.674 1.00 58.78 123 MET A N 1
ATOM 939 C CA . MET A 1 123 ? 9.240 15.833 -30.637 1.00 58.78 123 MET A CA 1
ATOM 940 C C . MET A 1 123 ? 8.955 16.609 -31.930 1.00 58.78 123 MET A C 1
ATOM 942 O O . MET A 1 123 ? 7.820 16.646 -32.394 1.00 58.78 123 MET A O 1
ATOM 946 N N . GLN A 1 124 ? 9.976 17.215 -32.547 1.00 56.06 124 GLN A N 1
ATOM 947 C CA . GLN A 1 124 ? 9.818 18.012 -33.772 1.00 56.06 124 GLN A CA 1
ATOM 948 C C . GLN A 1 124 ? 9.801 17.172 -35.051 1.00 56.06 124 GLN A C 1
ATOM 950 O O . GLN A 1 124 ? 9.333 17.640 -36.089 1.00 56.06 124 GLN A O 1
ATOM 955 N N . ARG A 1 125 ? 10.323 15.941 -35.013 1.00 57.66 125 ARG A N 1
ATOM 956 C CA . ARG A 1 125 ? 10.335 15.035 -36.164 1.00 57.66 125 ARG A CA 1
ATOM 957 C C . ARG A 1 125 ? 9.866 13.642 -35.758 1.00 57.66 125 ARG A C 1
ATOM 959 O O . ARG A 1 125 ? 10.663 12.716 -35.615 1.00 57.66 125 ARG A O 1
ATOM 966 N N . SER A 1 126 ? 8.545 13.489 -35.680 1.00 54.88 126 SER A N 1
ATOM 967 C CA . SER A 1 126 ? 7.833 12.215 -35.475 1.00 54.88 126 SER A CA 1
ATOM 968 C C . SER A 1 126 ? 8.271 11.090 -36.428 1.00 54.88 126 SER A C 1
ATOM 970 O O . SER A 1 126 ? 8.129 9.916 -36.104 1.00 54.88 126 SER A O 1
ATOM 972 N N . ASN A 1 127 ? 8.868 11.439 -37.571 1.00 59.75 127 ASN A N 1
ATOM 973 C CA . ASN A 1 127 ? 9.331 10.504 -38.595 1.00 59.75 127 ASN A CA 1
ATOM 974 C C . ASN A 1 127 ? 10.811 10.094 -38.456 1.00 59.75 127 ASN A C 1
ATOM 976 O O . ASN A 1 127 ? 11.331 9.457 -39.366 1.00 59.75 127 ASN A O 1
ATOM 980 N N . LEU A 1 128 ? 11.526 10.471 -37.382 1.00 63.78 128 LEU A N 1
ATOM 981 C CA . LEU A 1 128 ? 12.937 10.073 -37.196 1.00 63.78 128 LEU A CA 1
ATOM 982 C C . LEU A 1 128 ? 13.109 8.576 -36.934 1.00 63.78 128 LEU A C 1
ATOM 984 O O . LEU A 1 128 ? 14.146 8.007 -37.266 1.00 63.78 128 LEU A O 1
ATOM 988 N N . PHE A 1 129 ? 12.090 7.941 -36.361 1.00 68.06 129 PHE A N 1
ATOM 989 C CA . PHE A 1 129 ? 12.071 6.509 -36.093 1.00 68.06 129 PHE A CA 1
ATOM 990 C C . PHE A 1 129 ? 10.825 5.878 -36.722 1.00 68.06 129 PHE A C 1
ATOM 992 O O . PHE A 1 129 ? 9.947 5.400 -35.999 1.00 68.06 129 PHE A O 1
ATOM 999 N N . PRO A 1 130 ? 10.720 5.884 -38.066 1.00 56.78 130 PRO A N 1
ATOM 1000 C CA . PRO A 1 130 ? 9.589 5.270 -38.737 1.00 56.78 130 PRO A CA 1
ATOM 1001 C C . PRO A 1 130 ? 9.621 3.776 -38.396 1.00 56.78 130 PRO A C 1
ATOM 1003 O O . PRO A 1 130 ? 10.650 3.120 -38.556 1.00 56.78 130 PRO A O 1
ATOM 1006 N N . ASN A 1 131 ? 8.509 3.256 -37.875 1.00 61.97 131 ASN A N 1
ATOM 1007 C CA . ASN A 1 131 ? 8.341 1.882 -37.374 1.00 61.97 131 ASN A CA 1
ATOM 1008 C C . ASN A 1 131 ? 8.865 1.589 -35.954 1.00 61.97 131 ASN A C 1
ATOM 1010 O O . ASN A 1 131 ? 8.895 0.425 -35.553 1.00 61.97 131 ASN A O 1
ATOM 1014 N N . ASN A 1 132 ? 9.230 2.596 -35.151 1.00 70.69 132 ASN A N 1
ATOM 1015 C CA . ASN A 1 132 ? 9.503 2.373 -33.730 1.00 70.69 132 ASN A CA 1
ATOM 1016 C C . ASN A 1 132 ? 8.240 2.577 -32.882 1.00 70.69 132 ASN A C 1
ATOM 1018 O O . ASN A 1 132 ? 7.828 3.699 -32.613 1.00 70.69 132 ASN A O 1
ATOM 1022 N N . ARG A 1 133 ? 7.642 1.478 -32.413 1.00 73.25 133 ARG A N 1
ATOM 1023 C CA . ARG A 1 133 ? 6.432 1.501 -31.565 1.00 73.25 133 ARG A CA 1
ATOM 1024 C C . ARG A 1 133 ? 6.628 2.166 -30.195 1.00 73.25 133 ARG A C 1
ATOM 1026 O O . ARG A 1 133 ? 5.651 2.481 -29.521 1.00 73.25 133 ARG A O 1
ATOM 1033 N N . ASP A 1 134 ? 7.878 2.309 -29.758 1.00 77.12 134 ASP A N 1
ATOM 1034 C CA . ASP A 1 134 ? 8.230 2.789 -28.423 1.00 77.12 134 ASP A CA 1
ATOM 1035 C C . ASP A 1 134 ? 8.708 4.251 -28.434 1.00 77.12 134 ASP A C 1
ATOM 1037 O O . ASP A 1 134 ? 8.941 4.824 -27.372 1.00 77.12 134 ASP A O 1
ATOM 1041 N N . ILE A 1 135 ? 8.825 4.870 -29.616 1.00 75.38 135 ILE A N 1
ATOM 1042 C CA . ILE A 1 135 ? 9.257 6.261 -29.792 1.00 75.38 135 ILE A CA 1
ATOM 1043 C C . ILE A 1 135 ? 8.382 6.933 -30.857 1.00 75.38 135 ILE A C 1
ATOM 1045 O O . ILE A 1 135 ? 8.469 6.588 -32.032 1.00 75.38 135 ILE A O 1
ATOM 1049 N N . GLY A 1 136 ? 7.583 7.926 -30.464 1.00 66.75 136 GLY A N 1
ATOM 1050 C CA . GLY A 1 136 ? 6.740 8.693 -31.387 1.00 66.75 136 GLY A CA 1
ATOM 1051 C C . GLY A 1 136 ? 5.880 9.730 -30.665 1.00 66.75 136 GLY A C 1
ATOM 1052 O O . GLY A 1 136 ? 5.758 9.677 -29.449 1.00 66.75 136 GLY A O 1
ATOM 1053 N N . ASN A 1 137 ? 5.309 10.694 -31.402 1.00 64.00 137 ASN A N 1
ATOM 1054 C CA . ASN A 1 137 ? 4.305 11.662 -30.916 1.00 64.00 137 ASN A CA 1
ATOM 1055 C C . ASN A 1 137 ? 4.559 12.241 -29.502 1.00 64.00 137 ASN A C 1
ATOM 1057 O O . ASN A 1 137 ? 3.653 12.301 -28.675 1.00 64.00 137 ASN A O 1
ATOM 1061 N N . ASN A 1 138 ? 5.785 12.706 -29.242 1.00 69.06 138 ASN A N 1
ATOM 1062 C CA . ASN A 1 138 ? 6.214 13.330 -27.980 1.00 69.06 138 ASN A CA 1
ATOM 1063 C C . ASN A 1 138 ? 6.309 12.409 -26.751 1.00 69.06 138 ASN A C 1
ATOM 1065 O O . ASN A 1 138 ? 6.346 12.908 -25.625 1.00 69.06 138 ASN A O 1
ATOM 1069 N N . PHE A 1 139 ? 6.398 11.091 -26.940 1.00 77.00 139 PHE A N 1
ATOM 1070 C CA . PHE A 1 139 ? 6.623 10.152 -25.845 1.00 77.00 139 PHE A CA 1
ATOM 1071 C C . PHE A 1 139 ? 7.706 9.110 -26.141 1.00 77.00 139 PHE A C 1
ATOM 1073 O O . PHE A 1 139 ? 8.035 8.799 -27.290 1.00 77.00 139 PHE A O 1
ATOM 1080 N N . ILE A 1 140 ? 8.238 8.547 -25.058 1.00 83.06 140 ILE A N 1
ATOM 1081 C CA . ILE A 1 140 ? 9.108 7.372 -25.054 1.00 83.06 140 ILE A CA 1
ATOM 1082 C C . ILE A 1 140 ? 8.490 6.340 -24.120 1.00 83.06 140 ILE A C 1
ATOM 1084 O O . ILE A 1 140 ? 8.288 6.617 -22.937 1.00 83.06 140 ILE A O 1
ATOM 1088 N N . ASN A 1 141 ? 8.224 5.147 -24.641 1.00 87.44 141 ASN A N 1
ATOM 1089 C CA . ASN A 1 141 ? 7.800 4.000 -23.852 1.00 87.44 141 ASN A CA 1
ATOM 1090 C C . ASN A 1 141 ? 9.022 3.180 -23.441 1.00 87.44 141 ASN A C 1
ATOM 1092 O O . ASN A 1 141 ? 9.872 2.838 -24.261 1.00 87.44 141 ASN A O 1
ATOM 1096 N N . PHE A 1 142 ? 9.084 2.821 -22.166 1.00 90.25 142 PHE A N 1
ATOM 1097 C CA . PHE A 1 142 ? 10.102 1.931 -21.627 1.00 90.25 142 PHE A CA 1
ATOM 1098 C C . PHE A 1 142 ? 9.484 0.561 -21.411 1.00 90.25 142 PHE A C 1
ATOM 1100 O O . PHE A 1 142 ? 8.387 0.449 -20.853 1.00 90.25 142 PHE A O 1
ATOM 1107 N N . ARG A 1 143 ? 10.200 -0.483 -21.828 1.00 91.75 143 ARG A N 1
ATOM 1108 C CA . ARG A 1 143 ? 9.770 -1.870 -21.665 1.00 91.75 143 ARG A CA 1
ATOM 1109 C C . ARG A 1 143 ? 10.828 -2.705 -20.965 1.00 91.75 143 ARG A C 1
ATOM 1111 O O . ARG A 1 143 ? 12.019 -2.429 -21.095 1.00 91.75 143 ARG A O 1
ATOM 1118 N N . ASP A 1 144 ? 10.378 -3.712 -20.227 1.00 91.00 144 ASP A N 1
ATOM 1119 C CA . ASP A 1 144 ? 11.260 -4.754 -19.707 1.00 91.00 144 ASP A CA 1
ATOM 1120 C C . ASP A 1 144 ? 11.636 -5.773 -20.801 1.00 91.00 144 ASP A C 1
ATOM 1122 O O . ASP A 1 144 ? 11.180 -5.706 -21.946 1.00 91.00 144 ASP A O 1
ATOM 1126 N N . SER A 1 145 ? 12.467 -6.751 -20.437 1.00 88.94 145 SER A N 1
ATOM 1127 C CA . SER A 1 145 ? 12.889 -7.843 -21.321 1.00 88.94 145 SER A CA 1
ATOM 1128 C C . SER A 1 145 ? 11.745 -8.755 -21.775 1.00 88.94 145 SER A C 1
ATOM 1130 O O . SER A 1 145 ? 11.896 -9.455 -22.771 1.00 88.94 145 SER A O 1
ATOM 1132 N N . SER A 1 146 ? 10.610 -8.747 -21.072 1.00 88.81 146 SER A N 1
ATOM 1133 C CA . SER A 1 146 ? 9.405 -9.508 -21.430 1.00 88.81 146 SER A CA 1
ATOM 1134 C C . SER A 1 146 ? 8.458 -8.706 -22.332 1.00 88.81 146 SER A C 1
ATOM 1136 O O . SER A 1 146 ? 7.417 -9.208 -22.746 1.00 88.81 146 SER A O 1
ATOM 1138 N N . GLY A 1 147 ? 8.806 -7.456 -22.653 1.00 88.88 147 GLY A N 1
ATOM 1139 C CA . GLY A 1 147 ? 8.001 -6.562 -23.476 1.00 88.88 147 GLY A CA 1
ATOM 1140 C C . GLY A 1 147 ? 6.889 -5.833 -22.719 1.00 88.88 147 GLY A C 1
ATOM 1141 O O . GLY A 1 147 ? 6.133 -5.090 -23.356 1.00 88.88 147 GLY A O 1
ATOM 1142 N N . ASN A 1 148 ? 6.7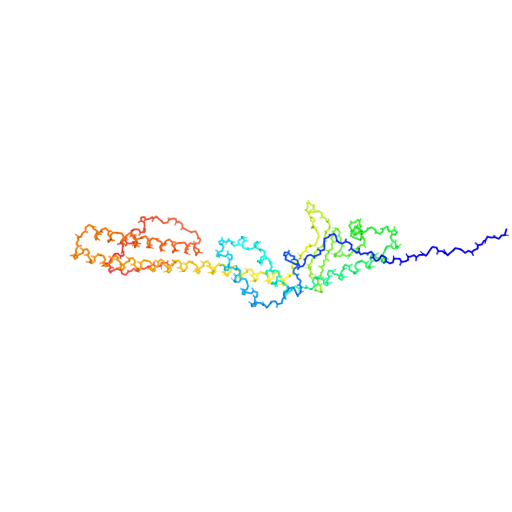87 -5.976 -21.394 1.00 91.62 148 ASN A N 1
ATOM 1143 C CA . ASN A 1 148 ? 5.822 -5.213 -20.605 1.00 91.62 148 ASN A CA 1
ATOM 1144 C C . ASN A 1 148 ? 6.243 -3.752 -20.561 1.00 91.62 148 ASN A C 1
ATOM 1146 O O . ASN A 1 148 ? 7.423 -3.448 -20.407 1.00 91.62 148 ASN A O 1
ATOM 1150 N N . MET A 1 149 ? 5.279 -2.842 -20.656 1.00 91.19 149 MET A N 1
ATOM 1151 C CA . MET A 1 149 ? 5.538 -1.426 -20.433 1.00 91.19 149 MET A CA 1
ATOM 1152 C C . MET A 1 149 ? 5.781 -1.187 -18.943 1.00 91.19 149 MET A C 1
ATOM 1154 O O . MET A 1 149 ? 4.977 -1.595 -18.109 1.00 91.19 149 MET A O 1
ATOM 1158 N N . ILE A 1 150 ? 6.895 -0.539 -18.618 1.00 92.69 150 ILE A N 1
ATOM 1159 C CA . ILE A 1 150 ? 7.323 -0.283 -17.233 1.00 92.69 150 ILE A CA 1
ATOM 1160 C C . ILE A 1 150 ? 7.340 1.206 -16.900 1.00 92.69 150 ILE A C 1
ATOM 1162 O O . ILE A 1 150 ? 7.388 1.591 -15.733 1.00 92.69 150 ILE A O 1
ATOM 1166 N N . GLY A 1 151 ? 7.293 2.054 -17.919 1.00 89.69 151 GLY A N 1
ATOM 1167 C CA . GLY A 1 151 ? 7.201 3.489 -17.755 1.00 89.69 151 GLY A CA 1
ATOM 1168 C C . GLY A 1 151 ? 7.027 4.189 -19.088 1.00 89.69 151 GLY A C 1
ATOM 1169 O O . GLY A 1 151 ? 7.253 3.607 -20.149 1.00 89.69 151 GLY A O 1
ATOM 1170 N N . MET A 1 152 ? 6.655 5.455 -19.009 1.00 87.44 152 MET A N 1
ATOM 1171 C CA . MET A 1 152 ? 6.557 6.359 -20.144 1.00 87.44 152 MET A CA 1
ATOM 1172 C C . MET A 1 152 ? 7.210 7.686 -19.769 1.00 87.44 152 MET A C 1
ATOM 1174 O O . MET A 1 152 ? 7.183 8.084 -18.606 1.00 87.44 152 MET A O 1
ATOM 1178 N N . TYR A 1 153 ? 7.791 8.372 -20.742 1.00 83.44 153 TYR A N 1
ATOM 1179 C CA . TYR A 1 153 ? 8.270 9.739 -20.591 1.00 83.44 153 TYR A CA 1
ATOM 1180 C C . TYR A 1 153 ? 7.657 10.630 -21.665 1.00 83.44 153 TYR A C 1
ATOM 1182 O O . TYR A 1 153 ? 7.617 10.236 -22.827 1.00 83.44 153 TYR A O 1
ATOM 1190 N N . SER A 1 154 ? 7.210 11.821 -21.276 1.00 77.06 154 SER A N 1
ATOM 1191 C CA . SER A 1 154 ? 6.702 12.869 -22.166 1.00 77.06 154 SER A CA 1
ATOM 1192 C C . SER A 1 154 ? 7.124 14.239 -21.631 1.00 77.06 154 SER A C 1
ATOM 1194 O O . SER A 1 154 ? 7.217 14.422 -20.420 1.00 77.06 154 SER A O 1
ATOM 1196 N N . GLU A 1 155 ? 7.363 15.203 -22.522 1.00 71.75 155 GLU A N 1
ATOM 1197 C CA . GLU A 1 155 ? 7.585 16.615 -22.155 1.00 71.75 155 GLU A CA 1
ATOM 1198 C C . GLU A 1 155 ? 6.338 17.489 -22.369 1.00 71.75 155 GLU A C 1
ATOM 1200 O O . GLU A 1 155 ? 6.374 18.696 -22.132 1.00 71.75 155 GLU A O 1
ATOM 1205 N N . LEU A 1 156 ? 5.224 16.902 -22.824 1.00 66.44 156 LEU A N 1
ATOM 1206 C CA . LEU A 1 156 ? 3.990 17.643 -23.060 1.00 66.44 156 LEU A CA 1
ATOM 1207 C C . LEU A 1 156 ? 3.386 18.174 -21.744 1.00 66.44 156 LEU A C 1
ATOM 1209 O O . LEU A 1 156 ? 3.354 17.451 -20.743 1.00 66.44 156 LEU A O 1
ATOM 1213 N N . PRO A 1 157 ? 2.841 19.405 -21.741 1.00 61.16 157 PRO A N 1
ATOM 1214 C CA . PRO A 1 157 ? 2.165 19.958 -20.575 1.00 61.16 157 PRO A CA 1
ATOM 1215 C C . PRO A 1 157 ? 0.918 19.147 -20.169 1.00 61.16 157 PRO A C 1
ATOM 1217 O O . PRO A 1 157 ? 0.190 18.657 -21.041 1.00 61.16 157 PRO A O 1
ATOM 1220 N N . PRO A 1 158 ? 0.585 19.098 -18.863 1.00 58.00 158 PRO A N 1
ATOM 1221 C CA . PRO A 1 158 ? -0.525 18.296 -18.335 1.00 58.00 158 PRO A CA 1
ATOM 1222 C C . PRO A 1 158 ? -1.899 18.709 -18.871 1.00 58.00 158 PRO A C 1
ATOM 1224 O O . PRO A 1 158 ? -2.789 17.874 -19.007 1.00 58.00 158 PRO A O 1
ATOM 1227 N N . PHE A 1 159 ? -2.074 19.980 -19.238 1.00 56.88 159 PHE A N 1
ATOM 1228 C CA . PHE A 1 159 ? -3.337 20.506 -19.765 1.00 56.88 159 PHE A CA 1
ATOM 1229 C C . PHE A 1 159 ? -3.602 20.148 -21.240 1.00 56.88 159 PHE A C 1
ATOM 1231 O O . PHE A 1 159 ? -4.711 20.363 -21.717 1.00 56.88 159 PHE A O 1
ATOM 1238 N N . LEU A 1 160 ? -2.622 19.579 -21.956 1.00 55.50 160 LEU A N 1
ATOM 1239 C CA . LEU A 1 160 ? -2.780 19.072 -23.330 1.00 55.50 160 LEU A CA 1
ATOM 1240 C C . LEU A 1 160 ? -2.876 17.537 -23.387 1.00 55.50 160 LEU A C 1
ATOM 1242 O O . LEU A 1 160 ? -2.649 16.940 -24.436 1.00 55.50 160 LEU A O 1
ATOM 1246 N N . GLY A 1 161 ? -3.186 16.882 -22.261 1.00 49.34 161 GLY A N 1
ATOM 1247 C CA . GLY A 1 161 ? -3.276 15.420 -22.184 1.00 49.34 161 GLY A CA 1
ATOM 1248 C C . GLY A 1 161 ? -1.921 14.700 -22.166 1.00 49.34 161 GLY A C 1
ATOM 1249 O O . GLY A 1 161 ? -1.876 13.491 -22.381 1.00 49.34 161 GLY A O 1
ATOM 1250 N N . GLY A 1 162 ? -0.821 15.420 -21.914 1.00 48.22 162 GLY A N 1
ATOM 1251 C CA . GLY A 1 162 ? 0.536 14.878 -21.825 1.00 48.22 162 GLY A CA 1
ATOM 1252 C C . GLY A 1 162 ? 1.064 14.767 -20.392 1.00 48.22 162 GLY A C 1
ATOM 1253 O O . GLY A 1 162 ? 0.753 15.589 -19.541 1.00 48.22 162 GLY A O 1
ATOM 1254 N N . GLY A 1 163 ? 1.863 13.740 -20.091 1.00 55.47 163 GLY A N 1
ATOM 1255 C CA . GLY A 1 163 ? 2.495 13.583 -18.772 1.00 55.47 163 GLY A CA 1
ATOM 1256 C C . GLY A 1 163 ? 3.693 14.525 -18.583 1.00 55.47 163 GLY A C 1
ATOM 1257 O O . GLY A 1 163 ? 4.472 14.691 -19.517 1.00 55.47 163 GLY A O 1
ATOM 1258 N N . MET A 1 164 ? 3.866 15.082 -17.372 1.00 61.41 164 MET A N 1
ATOM 1259 C CA . MET A 1 164 ? 4.913 16.060 -16.984 1.00 61.41 164 MET A CA 1
ATOM 1260 C C . MET A 1 164 ? 6.334 15.474 -16.821 1.00 61.41 164 MET A C 1
ATOM 1262 O O . MET A 1 164 ? 7.118 15.937 -15.988 1.00 61.41 164 MET A O 1
ATOM 1266 N N . GLY A 1 165 ? 6.679 14.418 -17.547 1.00 75.44 165 GLY A N 1
ATOM 1267 C CA . GLY A 1 165 ? 7.931 13.683 -17.371 1.00 75.44 165 GLY A CA 1
ATOM 1268 C C . GLY A 1 165 ? 7.696 12.186 -17.236 1.00 75.44 165 GLY A C 1
ATOM 1269 O O . GLY A 1 165 ? 6.876 11.613 -17.954 1.00 75.44 165 GLY A O 1
ATOM 1270 N N . PHE A 1 166 ? 8.442 11.536 -16.340 1.00 84.06 166 PHE A N 1
ATOM 1271 C CA . PHE A 1 166 ? 8.314 10.096 -16.132 1.00 84.06 166 PHE A CA 1
ATOM 1272 C C . PHE A 1 166 ? 7.004 9.727 -15.443 1.00 84.06 166 PHE A C 1
ATOM 1274 O O . PHE A 1 166 ? 6.660 10.254 -14.388 1.00 84.06 166 PHE A O 1
ATOM 1281 N N . MET A 1 167 ? 6.337 8.732 -16.010 1.00 83.69 167 MET A N 1
ATOM 1282 C CA . MET A 1 167 ? 5.194 8.048 -15.435 1.00 83.69 167 MET A CA 1
ATOM 1283 C C . MET A 1 167 ? 5.541 6.572 -15.263 1.00 83.69 167 MET A C 1
ATOM 1285 O O . MET A 1 167 ? 5.999 5.925 -16.207 1.00 83.69 167 MET A O 1
ATOM 1289 N N . ALA A 1 168 ? 5.306 6.033 -14.065 1.00 84.19 168 ALA A N 1
ATOM 1290 C CA . ALA A 1 168 ? 5.355 4.592 -13.851 1.00 84.19 168 ALA A CA 1
ATOM 1291 C C . ALA A 1 168 ? 4.159 3.932 -14.526 1.00 84.19 168 ALA A C 1
ATOM 1293 O O . ALA A 1 168 ? 3.024 4.383 -14.380 1.00 84.19 168 ALA A O 1
ATOM 1294 N N . VAL A 1 169 ? 4.419 2.809 -15.182 1.00 88.00 169 VAL A N 1
ATOM 1295 C CA . VAL A 1 169 ? 3.375 1.870 -15.576 1.00 88.00 169 VAL A CA 1
ATOM 1296 C C . VAL A 1 169 ? 3.613 0.607 -14.770 1.00 88.00 169 VAL A C 1
ATOM 1298 O O . VAL A 1 169 ? 4.715 0.051 -14.799 1.00 88.00 169 VAL A O 1
ATOM 1301 N N . ASN A 1 170 ? 2.608 0.195 -14.001 1.00 89.88 170 ASN A N 1
ATOM 1302 C CA . ASN A 1 170 ? 2.688 -1.039 -13.231 1.00 89.88 170 ASN A CA 1
ATOM 1303 C C . ASN A 1 170 ? 2.608 -2.232 -14.185 1.00 89.88 170 ASN A C 1
ATOM 1305 O O . ASN A 1 170 ? 1.746 -2.281 -15.063 1.00 89.88 170 ASN A O 1
ATOM 1309 N N . THR A 1 171 ? 3.476 -3.217 -13.988 1.00 91.94 171 THR A N 1
ATOM 1310 C CA . THR A 1 171 ? 3.380 -4.499 -14.685 1.00 91.94 171 THR A CA 1
ATOM 1311 C C . THR A 1 171 ? 2.205 -5.318 -14.131 1.00 91.94 171 THR A C 1
ATOM 1313 O O . THR A 1 171 ? 1.703 -5.030 -13.034 1.00 91.94 171 THR A O 1
ATOM 1316 N N . PRO A 1 172 ? 1.762 -6.379 -14.833 1.00 92.00 172 PRO A N 1
ATOM 1317 C CA . PRO A 1 172 ? 0.748 -7.289 -14.298 1.00 92.00 172 PRO A CA 1
ATOM 1318 C C . PRO A 1 172 ? 1.136 -7.890 -12.937 1.00 92.00 172 PRO A C 1
ATOM 1320 O O . PRO A 1 172 ? 0.306 -7.950 -12.032 1.00 92.00 172 PRO A O 1
ATOM 1323 N N . ALA A 1 173 ? 2.411 -8.259 -12.759 1.00 91.44 173 ALA A N 1
ATOM 1324 C CA . ALA A 1 173 ? 2.920 -8.819 -11.506 1.00 91.44 173 ALA A CA 1
ATOM 1325 C C . ALA A 1 173 ? 2.841 -7.815 -10.345 1.00 91.44 173 ALA A C 1
ATOM 1327 O O . ALA A 1 173 ? 2.413 -8.158 -9.243 1.00 91.44 173 ALA A O 1
ATOM 1328 N N . GLU A 1 174 ? 3.204 -6.557 -10.593 1.00 93.38 174 GLU A N 1
ATOM 1329 C CA . GLU A 1 174 ? 3.098 -5.498 -9.588 1.00 93.38 174 GLU A CA 1
ATOM 1330 C C . GLU A 1 174 ? 1.654 -5.174 -9.259 1.00 93.38 174 GLU A C 1
ATOM 1332 O O . GLU A 1 174 ? 1.323 -5.004 -8.093 1.00 93.38 174 GLU A O 1
ATOM 1337 N N . SER A 1 175 ? 0.787 -5.126 -10.269 1.00 91.44 175 SER A N 1
ATOM 1338 C CA . SER A 1 175 ? -0.635 -4.848 -10.080 1.00 91.44 175 SER A CA 1
ATOM 1339 C C . SER A 1 175 ? -1.277 -5.909 -9.188 1.00 91.44 175 SER A C 1
ATOM 1341 O O . SER A 1 175 ? -1.935 -5.565 -8.208 1.00 91.44 175 SER A O 1
ATOM 1343 N N . ALA A 1 176 ? -1.000 -7.191 -9.447 1.00 91.56 176 ALA A N 1
ATOM 1344 C CA . ALA A 1 176 ? -1.461 -8.291 -8.601 1.00 91.56 176 ALA A CA 1
ATOM 1345 C C . ALA A 1 176 ? -0.932 -8.175 -7.160 1.00 91.56 176 ALA A C 1
ATOM 1347 O O . ALA A 1 176 ? -1.678 -8.349 -6.196 1.00 91.56 176 ALA A O 1
ATOM 1348 N N . ARG A 1 177 ? 0.348 -7.826 -6.993 1.00 93.44 177 ARG A N 1
ATOM 1349 C CA . ARG A 1 177 ? 0.959 -7.680 -5.667 1.00 93.44 177 ARG A CA 1
ATOM 1350 C C . ARG A 1 177 ? 0.428 -6.466 -4.900 1.00 93.44 177 ARG A C 1
ATOM 1352 O O . ARG A 1 177 ? 0.196 -6.567 -3.699 1.00 93.44 177 ARG A O 1
ATOM 1359 N N . LEU A 1 178 ? 0.177 -5.348 -5.577 1.00 91.94 178 LEU A N 1
ATOM 1360 C CA . LEU A 1 178 ? -0.442 -4.157 -4.994 1.00 91.94 178 LEU A CA 1
ATOM 1361 C C . LEU A 1 178 ? -1.878 -4.436 -4.530 1.00 91.94 178 LEU A C 1
ATOM 1363 O O . LEU A 1 178 ? -2.266 -3.968 -3.462 1.00 91.94 178 LEU A O 1
ATOM 1367 N N . VAL A 1 179 ? -2.655 -5.211 -5.295 1.00 92.25 179 VAL A N 1
ATOM 1368 C CA . VAL A 1 179 ? -4.002 -5.644 -4.883 1.00 92.25 179 VAL A CA 1
ATOM 1369 C C . VAL A 1 179 ? -3.926 -6.477 -3.604 1.00 92.25 179 VAL A C 1
ATOM 1371 O O . VAL A 1 179 ? -4.557 -6.104 -2.619 1.00 92.25 179 VAL A O 1
ATOM 1374 N N . LYS A 1 180 ? -3.064 -7.503 -3.567 1.00 92.50 180 LYS A N 1
ATOM 1375 C CA . LYS A 1 180 ? -2.862 -8.358 -2.382 1.00 92.50 180 LYS A CA 1
ATOM 1376 C C . LYS A 1 180 ? -2.567 -7.544 -1.116 1.00 92.50 180 LYS A C 1
ATOM 1378 O O . LYS A 1 180 ? -3.175 -7.764 -0.075 1.00 92.50 180 LYS A O 1
ATOM 1383 N N . PHE A 1 181 ? -1.630 -6.597 -1.178 1.00 92.31 181 PHE A N 1
ATOM 1384 C CA . PHE A 1 181 ? -1.264 -5.808 0.006 1.00 92.31 181 PHE A CA 1
ATOM 1385 C C . PHE A 1 181 ? -2.309 -4.750 0.382 1.00 92.31 181 PHE A C 1
ATOM 1387 O O . PHE A 1 181 ? -2.484 -4.461 1.565 1.00 92.31 181 PHE A O 1
ATOM 1394 N N . ARG A 1 182 ? -3.070 -4.230 -0.590 1.00 89.69 182 ARG A N 1
ATOM 1395 C CA . ARG A 1 182 ? -4.246 -3.396 -0.307 1.00 89.69 182 ARG A CA 1
ATOM 1396 C C . ARG A 1 182 ? -5.331 -4.189 0.423 1.00 89.69 182 ARG A C 1
ATOM 1398 O O . ARG A 1 182 ? -5.933 -3.654 1.348 1.00 89.69 182 ARG A O 1
ATOM 1405 N N . GLU A 1 183 ? -5.577 -5.434 0.025 1.00 88.44 183 GLU A N 1
ATOM 1406 C CA . GLU A 1 183 ? -6.531 -6.324 0.698 1.00 88.44 183 GLU A CA 1
ATOM 1407 C C . GLU A 1 183 ? -6.102 -6.604 2.138 1.00 88.44 183 GLU A C 1
ATOM 1409 O O . GLU A 1 183 ? -6.899 -6.392 3.046 1.00 88.44 183 GLU A O 1
ATOM 1414 N N . ILE A 1 184 ? -4.824 -6.930 2.364 1.00 88.50 184 ILE A N 1
ATOM 1415 C CA . ILE A 1 184 ? -4.256 -7.104 3.713 1.00 88.50 184 ILE A CA 1
ATOM 1416 C C . ILE A 1 184 ? -4.502 -5.867 4.587 1.00 88.50 184 ILE A C 1
ATOM 1418 O O . ILE A 1 184 ? -4.950 -5.991 5.725 1.00 88.50 184 ILE A O 1
ATOM 1422 N N . TYR A 1 185 ? -4.237 -4.668 4.062 1.00 89.25 185 TYR A N 1
ATOM 1423 C CA . TYR A 1 185 ? -4.467 -3.427 4.801 1.00 89.25 185 TYR A CA 1
ATOM 1424 C C . TYR A 1 185 ? -5.956 -3.205 5.107 1.00 89.25 185 TYR A C 1
ATOM 1426 O O . TYR A 1 185 ? -6.318 -2.871 6.233 1.00 89.25 185 TYR A O 1
ATOM 1434 N N . ASN A 1 186 ? -6.839 -3.434 4.132 1.00 86.94 186 ASN A N 1
ATOM 1435 C CA . ASN A 1 186 ? -8.286 -3.298 4.314 1.00 86.94 186 ASN A CA 1
ATOM 1436 C C . ASN A 1 186 ? -8.833 -4.285 5.357 1.00 86.94 186 ASN A C 1
ATOM 1438 O O . ASN A 1 186 ? -9.652 -3.902 6.193 1.00 86.94 186 ASN A O 1
ATOM 1442 N N . GLU A 1 187 ? -8.379 -5.538 5.321 1.00 87.69 187 GLU A N 1
ATOM 1443 C CA . GLU A 1 187 ? -8.738 -6.574 6.292 1.00 87.69 187 GLU A CA 1
ATOM 1444 C C . GLU A 1 187 ? -8.261 -6.208 7.695 1.00 87.69 187 GLU A C 1
ATOM 1446 O O . GLU A 1 187 ? -9.045 -6.271 8.643 1.00 87.69 187 GLU A O 1
ATOM 1451 N N . ALA A 1 188 ? -7.012 -5.753 7.830 1.00 87.25 188 ALA A N 1
ATOM 1452 C CA . ALA A 1 188 ? -6.475 -5.275 9.099 1.00 87.25 188 ALA A CA 1
ATOM 1453 C C . ALA A 1 188 ? -7.283 -4.081 9.635 1.00 87.25 188 ALA A C 1
ATOM 1455 O O . ALA A 1 188 ? -7.552 -3.997 10.833 1.00 87.25 188 ALA A O 1
ATOM 1456 N N . PHE A 1 189 ? -7.733 -3.187 8.753 1.00 83.38 189 PHE A N 1
ATOM 1457 C CA . PHE A 1 189 ? -8.511 -2.004 9.124 1.00 83.38 189 PHE A CA 1
ATOM 1458 C C . PHE A 1 189 ? -9.916 -2.386 9.593 1.00 83.38 189 PHE A C 1
ATOM 1460 O O . PHE A 1 189 ? -10.417 -1.868 10.594 1.00 83.38 189 PHE A O 1
ATOM 1467 N N . ALA A 1 190 ? -10.546 -3.339 8.904 1.00 80.94 190 ALA A N 1
ATOM 1468 C CA . ALA A 1 190 ? -11.817 -3.919 9.318 1.00 80.94 190 ALA A CA 1
ATOM 1469 C C . ALA A 1 190 ? -11.688 -4.691 10.641 1.00 80.94 190 ALA A C 1
ATOM 1471 O O . ALA A 1 190 ? -12.584 -4.611 11.482 1.00 80.94 190 ALA A O 1
ATOM 1472 N N . GLN A 1 191 ? -10.579 -5.405 10.855 1.00 83.69 191 GLN A N 1
ATOM 1473 C CA . GLN A 1 191 ? -10.305 -6.102 12.109 1.00 83.69 191 GLN A CA 1
ATOM 1474 C C . GLN A 1 191 ? -10.129 -5.124 13.271 1.00 83.69 191 GLN A C 1
ATOM 1476 O O . GLN A 1 191 ? -10.828 -5.265 14.267 1.00 83.69 191 GLN A O 1
ATOM 1481 N N . ALA A 1 192 ? -9.306 -4.085 13.115 1.00 77.06 192 ALA A N 1
ATOM 1482 C CA . ALA A 1 192 ? -9.118 -3.059 14.142 1.00 77.06 192 ALA A CA 1
ATOM 1483 C C . ALA A 1 192 ? -10.451 -2.407 14.553 1.00 77.06 192 ALA A C 1
ATOM 1485 O O . ALA A 1 192 ? -10.713 -2.183 15.736 1.00 77.06 192 ALA A O 1
ATOM 1486 N N . LYS A 1 193 ? -11.344 -2.181 13.580 1.00 72.12 193 LYS A N 1
ATOM 1487 C CA . LYS A 1 193 ? -12.706 -1.704 13.841 1.00 72.12 193 LYS A CA 1
ATOM 1488 C C . LYS A 1 193 ? -13.539 -2.700 14.659 1.00 72.12 193 LYS A C 1
ATOM 1490 O O . LYS A 1 193 ? -14.269 -2.277 15.554 1.00 72.12 193 LYS A O 1
ATOM 1495 N N . ARG A 1 194 ? -13.455 -4.001 14.356 1.00 76.19 194 ARG A N 1
ATOM 1496 C CA . ARG A 1 194 ? -14.154 -5.062 15.107 1.00 76.19 194 ARG A CA 1
ATOM 1497 C C . ARG A 1 194 ? -13.631 -5.186 16.536 1.00 76.19 194 ARG A C 1
ATOM 1499 O O . ARG A 1 194 ? -14.440 -5.274 17.454 1.00 76.19 194 ARG A O 1
ATOM 1506 N N . ASP A 1 195 ? -12.316 -5.135 16.720 1.00 74.44 195 ASP A N 1
ATOM 1507 C CA . ASP A 1 195 ? -11.675 -5.293 18.029 1.00 74.44 195 ASP A CA 1
ATOM 1508 C C . ASP A 1 195 ? -12.097 -4.184 18.996 1.00 74.44 195 ASP A C 1
ATOM 1510 O O . ASP A 1 195 ? -12.455 -4.463 20.138 1.00 74.44 195 ASP A O 1
ATOM 1514 N N . ILE A 1 196 ? -12.156 -2.933 18.527 1.00 66.94 196 ILE A N 1
ATOM 1515 C CA . ILE A 1 196 ? -12.642 -1.814 19.346 1.00 66.94 196 ILE A CA 1
ATOM 1516 C C . ILE A 1 196 ? -14.134 -1.949 19.651 1.00 66.94 196 ILE A C 1
ATOM 1518 O O . ILE A 1 196 ? -14.544 -1.713 20.787 1.00 66.94 196 ILE A O 1
ATOM 1522 N N . GLY A 1 197 ? -14.944 -2.379 18.679 1.00 65.81 197 GLY A N 1
ATOM 1523 C CA . GLY A 1 197 ? -16.353 -2.691 18.928 1.00 65.81 197 GLY A CA 1
ATOM 1524 C C . GLY A 1 197 ? -16.524 -3.748 20.026 1.00 65.81 197 GLY A C 1
ATOM 1525 O O . GLY A 1 197 ? -17.351 -3.579 20.920 1.00 65.81 197 GLY A O 1
ATOM 1526 N N . SER A 1 198 ? -15.695 -4.796 20.009 1.00 67.12 198 SER A N 1
ATOM 1527 C CA . SER A 1 198 ? -15.696 -5.845 21.033 1.00 67.12 198 SER A CA 1
ATOM 1528 C C . SER A 1 198 ? -15.200 -5.349 22.393 1.00 67.12 198 SER A C 1
ATOM 1530 O O . SER A 1 198 ? -15.760 -5.743 23.412 1.00 67.12 198 SER A O 1
ATOM 1532 N N . ALA A 1 199 ? -14.170 -4.501 22.437 1.00 69.44 199 ALA A N 1
ATOM 1533 C CA . ALA A 1 199 ? -13.651 -3.944 23.684 1.00 69.44 199 ALA A CA 1
ATOM 1534 C C . ALA A 1 199 ? -14.683 -3.026 24.359 1.00 69.44 199 ALA A C 1
ATOM 1536 O O . ALA A 1 199 ? -15.001 -3.221 25.530 1.00 69.44 199 ALA A O 1
ATOM 1537 N N . ALA A 1 200 ? -15.284 -2.107 23.597 1.00 66.88 200 ALA A N 1
ATOM 1538 C CA . ALA A 1 200 ? -16.344 -1.227 24.088 1.00 66.88 200 ALA A CA 1
ATOM 1539 C C . ALA A 1 200 ? -17.579 -2.017 24.556 1.00 66.88 200 ALA A C 1
ATOM 1541 O O . ALA A 1 200 ? -18.189 -1.682 25.574 1.00 66.88 200 ALA A O 1
ATOM 1542 N N . HIS A 1 201 ? -17.934 -3.093 23.842 1.00 67.12 201 HIS A N 1
ATOM 1543 C CA . HIS A 1 201 ? -18.980 -4.019 24.271 1.00 67.12 201 HIS A CA 1
ATOM 1544 C C . HIS A 1 201 ? -18.640 -4.645 25.632 1.00 67.12 201 HIS A C 1
ATOM 1546 O O . HIS A 1 201 ? -19.432 -4.531 26.564 1.00 67.12 201 HIS A O 1
ATOM 1552 N N . ASN A 1 202 ? -17.447 -5.229 25.779 1.00 70.25 202 ASN A N 1
ATOM 1553 C CA . ASN A 1 202 ? -17.015 -5.893 27.013 1.00 70.25 202 ASN A CA 1
ATOM 1554 C C . ASN A 1 202 ? -16.954 -4.938 28.217 1.00 70.25 202 ASN A C 1
ATOM 1556 O O . ASN A 1 202 ? -17.412 -5.294 29.302 1.00 70.25 202 ASN A O 1
ATOM 1560 N N . GLU A 1 203 ? -16.436 -3.720 28.036 1.00 75.31 203 GLU A N 1
ATOM 1561 C CA . GLU A 1 203 ? -16.426 -2.692 29.087 1.00 75.31 203 GLU A CA 1
ATOM 1562 C C . GLU A 1 203 ? -17.844 -2.317 29.526 1.00 75.31 203 GLU A C 1
ATOM 1564 O O . GLU A 1 203 ? -18.116 -2.182 30.719 1.00 75.31 203 GLU A O 1
ATOM 1569 N N . THR A 1 204 ? -18.774 -2.205 28.575 1.00 73.50 204 THR A N 1
ATOM 1570 C CA . THR A 1 204 ? -20.164 -1.864 28.888 1.00 73.50 204 THR A CA 1
ATOM 1571 C C . THR A 1 204 ? -20.900 -3.030 29.562 1.00 73.50 204 THR A C 1
ATOM 1573 O O . THR A 1 204 ? -21.687 -2.788 30.474 1.00 73.50 204 THR A O 1
ATOM 1576 N N . VAL A 1 205 ? -20.616 -4.288 29.189 1.00 69.38 205 VAL A N 1
ATOM 1577 C CA . VAL A 1 205 ? -21.133 -5.485 29.886 1.00 69.38 205 VAL A CA 1
ATOM 1578 C C . VAL A 1 205 ? -20.646 -5.510 31.333 1.00 69.38 205 VAL A C 1
ATOM 1580 O O . VAL A 1 205 ? -21.439 -5.739 32.245 1.00 69.38 205 VAL A O 1
ATOM 1583 N N . LYS A 1 206 ? -19.360 -5.221 31.561 1.00 79.94 206 LYS A N 1
ATOM 1584 C CA . LYS A 1 206 ? -18.797 -5.135 32.910 1.00 79.94 206 LYS A CA 1
ATOM 1585 C C . LYS A 1 206 ? -19.490 -4.047 33.739 1.00 79.94 206 LYS A C 1
ATOM 1587 O O . LYS A 1 206 ? -19.965 -4.342 34.830 1.00 79.94 206 LYS A O 1
ATOM 1592 N N . ALA A 1 207 ? -19.618 -2.835 33.196 1.00 77.06 207 ALA A N 1
ATOM 1593 C CA . ALA A 1 207 ? -20.298 -1.728 33.873 1.00 77.06 207 ALA A CA 1
ATOM 1594 C C . ALA A 1 207 ? -21.777 -2.038 34.177 1.00 77.06 207 ALA A C 1
ATOM 1596 O O . ALA A 1 207 ? -22.297 -1.635 35.214 1.00 77.06 207 ALA A O 1
ATOM 1597 N N . GLN A 1 208 ? -22.459 -2.774 33.291 1.00 79.94 208 GLN A N 1
ATOM 1598 C CA . GLN A 1 208 ? -23.828 -3.232 33.526 1.00 79.94 208 GLN A CA 1
ATOM 1599 C C . GLN A 1 208 ? -23.900 -4.224 34.698 1.00 79.94 208 GLN A C 1
ATOM 1601 O O . GLN A 1 208 ? -24.790 -4.095 35.537 1.00 79.94 208 GLN A O 1
ATOM 1606 N N . GLY A 1 209 ? -22.979 -5.192 34.764 1.00 73.62 209 GLY A N 1
ATOM 1607 C CA . GLY A 1 209 ? -22.901 -6.156 35.864 1.00 73.62 209 GLY A CA 1
ATOM 1608 C C . GLY A 1 209 ? -22.632 -5.482 37.211 1.00 73.62 209 GLY A C 1
ATOM 1609 O O . GLY A 1 209 ? -23.374 -5.703 38.162 1.00 73.62 209 GLY A O 1
ATOM 1610 N N . GLU A 1 210 ? -21.647 -4.581 37.263 1.00 87.75 210 GLU A N 1
ATOM 1611 C CA . GLU A 1 210 ? -21.305 -3.825 38.477 1.00 87.75 210 GLU A CA 1
ATOM 1612 C C . GLU A 1 210 ? -22.486 -2.969 38.973 1.00 87.75 210 GLU A C 1
ATOM 1614 O O . GLU A 1 210 ? -22.802 -2.977 40.164 1.00 87.75 210 GLU A O 1
ATOM 1619 N N . ALA A 1 211 ? -23.205 -2.297 38.064 1.00 80.06 211 ALA A N 1
ATOM 1620 C CA . ALA A 1 211 ? -24.391 -1.515 38.417 1.00 80.06 211 ALA A CA 1
ATOM 1621 C C . ALA A 1 211 ? -25.562 -2.388 38.916 1.00 80.06 211 ALA A C 1
ATOM 1623 O O . ALA A 1 211 ? -26.326 -1.963 39.786 1.00 80.06 211 ALA A O 1
ATOM 1624 N N . LEU A 1 212 ? -25.715 -3.608 38.387 1.00 83.25 212 LEU A N 1
ATOM 1625 C CA . LEU A 1 212 ? -26.739 -4.558 38.832 1.00 83.25 212 LEU A CA 1
ATOM 1626 C C . LEU A 1 212 ? -26.450 -5.107 40.236 1.00 83.25 212 LEU A C 1
ATOM 1628 O O . LEU A 1 212 ? -27.370 -5.222 41.055 1.00 83.25 212 LEU A O 1
ATOM 1632 N N . ASP A 1 213 ? -25.187 -5.423 40.518 1.00 84.81 213 ASP A N 1
ATOM 1633 C CA . ASP A 1 213 ? -24.742 -5.876 41.836 1.00 84.81 213 ASP A CA 1
ATOM 1634 C C . ASP A 1 213 ? -24.943 -4.768 42.881 1.00 84.81 213 ASP A C 1
ATOM 1636 O O . ASP A 1 213 ? -25.511 -5.009 43.953 1.00 84.81 213 ASP A O 1
ATOM 1640 N N . GLU A 1 214 ? -24.570 -3.528 42.549 1.00 88.25 214 GLU A N 1
ATOM 1641 C CA . GLU A 1 214 ? -24.771 -2.366 43.419 1.00 88.25 214 GLU A CA 1
ATOM 1642 C C . GLU A 1 214 ? -26.257 -2.073 43.666 1.00 88.25 214 GLU A C 1
ATOM 1644 O O . GLU A 1 214 ? -26.671 -1.891 44.817 1.00 88.25 214 GLU A O 1
ATOM 1649 N N . TYR A 1 215 ? -27.086 -2.102 42.616 1.00 84.56 215 TYR A N 1
ATOM 1650 C CA . TYR A 1 215 ? -28.536 -1.966 42.747 1.00 84.56 215 TYR A CA 1
ATOM 1651 C C . TYR A 1 215 ? -29.123 -3.042 43.667 1.00 84.56 215 TYR A C 1
ATOM 1653 O O . TYR A 1 215 ? -29.941 -2.733 44.535 1.00 84.56 215 TYR A O 1
ATOM 1661 N N . SER A 1 216 ? -28.694 -4.297 43.514 1.00 83.19 216 SER A N 1
ATOM 1662 C CA . SER A 1 216 ? -29.186 -5.416 44.325 1.00 83.19 216 SER A CA 1
ATOM 1663 C C . SER A 1 216 ? -28.792 -5.268 45.796 1.00 83.19 216 SER A C 1
ATOM 1665 O O . SER A 1 216 ? -2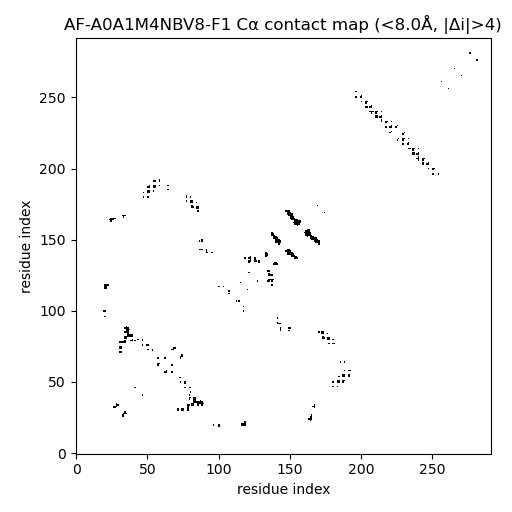9.626 -5.490 46.680 1.00 83.19 216 SER A O 1
ATOM 1667 N N . ARG A 1 217 ? -27.557 -4.822 46.070 1.00 92.38 217 ARG A N 1
ATOM 1668 C CA . ARG A 1 217 ? -27.073 -4.508 47.423 1.00 92.38 217 ARG A CA 1
ATOM 1669 C C . ARG A 1 217 ? -27.916 -3.409 48.073 1.00 92.38 217 ARG A C 1
ATOM 1671 O O . ARG A 1 217 ? -28.437 -3.604 49.169 1.00 92.38 217 ARG A O 1
ATOM 1678 N N . LEU A 1 218 ? -28.103 -2.287 47.379 1.00 88.50 218 LEU A N 1
ATOM 1679 C CA . LEU A 1 218 ? -28.871 -1.142 47.880 1.00 88.50 218 LEU A CA 1
ATOM 1680 C C . LEU A 1 218 ? -30.363 -1.466 48.031 1.00 88.50 218 LEU A C 1
ATOM 1682 O O . LEU A 1 218 ? -31.015 -1.001 48.962 1.00 88.50 218 LEU A O 1
ATOM 1686 N N . ALA A 1 219 ? -30.924 -2.309 47.163 1.00 83.31 219 ALA A N 1
ATOM 1687 C CA . ALA A 1 219 ? -32.297 -2.785 47.303 1.00 83.31 219 ALA A CA 1
ATOM 1688 C C . ALA A 1 219 ? -32.492 -3.644 48.564 1.00 83.31 219 ALA A C 1
ATOM 1690 O O . ALA A 1 219 ? -33.550 -3.564 49.193 1.00 83.31 219 ALA A O 1
ATOM 1691 N N . ALA A 1 220 ? -31.496 -4.449 48.950 1.00 89.12 220 ALA A N 1
ATOM 1692 C CA . ALA A 1 220 ? -31.509 -5.180 50.216 1.00 89.12 220 ALA A CA 1
ATOM 1693 C C . ALA A 1 220 ? -31.362 -4.235 51.423 1.00 89.12 220 ALA A C 1
ATOM 1695 O O . ALA A 1 220 ? -32.066 -4.398 52.418 1.00 89.12 220 ALA A O 1
ATOM 1696 N N . GLU A 1 221 ? -30.515 -3.212 51.312 1.00 89.56 221 GLU A N 1
ATOM 1697 C CA . GLU A 1 221 ? -30.298 -2.201 52.351 1.00 89.56 221 GLU A CA 1
ATOM 1698 C C . GLU A 1 221 ? -31.550 -1.349 52.609 1.00 89.56 221 GLU A C 1
ATOM 1700 O O . GLU A 1 221 ? -31.967 -1.205 53.754 1.00 89.56 221 GLU A O 1
ATOM 1705 N N . VAL A 1 222 ? -32.243 -0.895 51.559 1.00 91.00 222 VAL A N 1
ATOM 1706 C CA . VAL A 1 222 ? -33.527 -0.174 51.674 1.00 91.00 222 VAL A CA 1
ATOM 1707 C C . VAL A 1 222 ? -34.607 -1.023 52.351 1.00 91.00 222 VAL A C 1
ATOM 1709 O O . VAL A 1 222 ? -35.442 -0.482 53.072 1.00 91.00 222 VAL A O 1
ATOM 1712 N N . LYS A 1 223 ? -34.612 -2.350 52.148 1.00 85.88 223 LYS A N 1
ATOM 1713 C CA . LYS A 1 223 ? -35.558 -3.247 52.839 1.00 85.88 223 LYS A CA 1
ATOM 1714 C C . LYS A 1 223 ? -35.305 -3.314 54.346 1.00 85.88 223 LYS A C 1
ATOM 1716 O O . LYS A 1 223 ? -36.251 -3.540 55.094 1.00 85.88 223 LYS A O 1
ATOM 1721 N N . LEU A 1 224 ? -34.053 -3.156 54.775 1.00 90.94 224 LEU A N 1
ATOM 1722 C CA . LEU A 1 224 ? -33.656 -3.188 56.183 1.00 90.94 224 LEU A CA 1
ATOM 1723 C C . LEU A 1 224 ? -33.773 -1.808 56.844 1.00 90.94 224 LEU A C 1
ATOM 1725 O O . LEU A 1 224 ? -34.189 -1.722 57.996 1.00 90.94 224 LEU A O 1
ATOM 1729 N N . ASN A 1 225 ? -33.421 -0.743 56.123 1.00 90.75 225 ASN A N 1
ATOM 1730 C CA . ASN A 1 225 ? -33.433 0.634 56.605 1.00 90.75 225 ASN A CA 1
ATOM 1731 C C . ASN A 1 225 ? -33.877 1.609 55.492 1.00 90.75 225 ASN A C 1
ATOM 1733 O O . ASN A 1 225 ? -33.040 2.111 54.729 1.00 90.75 225 ASN A O 1
ATOM 1737 N N . PRO A 1 226 ? -35.188 1.878 55.368 1.00 87.69 226 PRO A N 1
ATOM 1738 C CA . PRO A 1 226 ? -35.723 2.766 54.345 1.00 87.69 226 PRO A CA 1
ATOM 1739 C C . PRO A 1 226 ? -35.556 4.239 54.752 1.00 87.69 226 PRO A C 1
ATOM 1741 O O . PRO A 1 226 ? -36.478 4.858 55.278 1.00 87.69 226 PRO A O 1
ATOM 1744 N N . SER A 1 227 ? -34.377 4.804 54.490 1.00 92.56 227 SER A N 1
ATOM 1745 C CA . SER A 1 227 ? -34.135 6.252 54.526 1.00 92.56 227 SER A CA 1
ATOM 1746 C C . SER A 1 227 ? -34.288 6.868 53.129 1.00 92.56 227 SER A C 1
ATOM 1748 O O . SER A 1 227 ? -34.126 6.176 52.120 1.00 92.56 227 SER A O 1
ATOM 1750 N N . GLU A 1 228 ? -34.580 8.173 53.054 1.00 90.56 228 GLU A N 1
ATOM 1751 C CA . GLU A 1 228 ? -34.579 8.912 51.778 1.00 90.56 228 GLU A CA 1
ATOM 1752 C C . GLU A 1 228 ? -33.242 8.760 51.044 1.00 90.56 228 GLU A C 1
ATOM 1754 O O . GLU A 1 228 ? -33.233 8.463 49.853 1.00 90.56 228 GLU A O 1
ATOM 1759 N N . GLU A 1 229 ? -32.129 8.838 51.776 1.00 91.75 229 GLU A N 1
ATOM 1760 C CA . GLU A 1 229 ? -30.773 8.657 51.250 1.00 91.75 229 GLU A CA 1
ATOM 1761 C C . GLU A 1 229 ? -30.576 7.272 50.605 1.00 91.75 229 GLU A C 1
ATOM 1763 O O . GLU A 1 229 ? -30.111 7.167 49.469 1.00 91.75 229 GLU A O 1
ATOM 1768 N N . ASN A 1 230 ? -31.013 6.196 51.269 1.00 85.00 230 ASN A N 1
ATOM 1769 C CA . ASN A 1 230 ? -30.889 4.836 50.736 1.00 85.00 230 ASN A CA 1
ATOM 1770 C C . ASN A 1 230 ? -31.792 4.613 49.512 1.00 85.00 230 ASN A C 1
ATOM 1772 O O . ASN A 1 230 ? -31.436 3.882 48.581 1.00 85.00 230 ASN A O 1
ATOM 1776 N N . ILE A 1 231 ? -32.973 5.239 49.492 1.00 87.44 231 ILE A N 1
ATOM 1777 C CA . ILE A 1 231 ? -33.895 5.183 48.353 1.00 87.44 231 ILE A CA 1
ATOM 1778 C C . ILE A 1 231 ? -33.309 5.932 47.152 1.00 87.44 231 ILE A C 1
ATOM 1780 O O . ILE A 1 231 ? -33.376 5.415 46.032 1.00 87.44 231 ILE A O 1
ATOM 1784 N N . GLU A 1 232 ? -32.721 7.106 47.373 1.00 92.06 232 GLU A N 1
ATOM 1785 C CA . GLU A 1 232 ? -32.064 7.901 46.338 1.00 92.06 232 GLU A CA 1
ATOM 1786 C C . GLU A 1 232 ? -30.853 7.162 45.757 1.00 92.06 232 GLU A C 1
ATOM 1788 O O . GLU A 1 232 ? -30.776 6.986 44.538 1.00 92.06 232 GLU A O 1
ATOM 1793 N N . ALA A 1 233 ? -29.988 6.604 46.610 1.00 88.19 233 ALA A N 1
ATOM 1794 C CA . ALA A 1 233 ? -28.844 5.797 46.190 1.00 88.19 233 ALA A CA 1
ATOM 1795 C C . ALA A 1 233 ? -29.271 4.586 45.340 1.00 88.19 233 ALA A C 1
ATOM 1797 O O . ALA A 1 233 ? -28.723 4.341 44.263 1.00 88.19 233 ALA A O 1
ATOM 1798 N N . LYS A 1 234 ? -30.310 3.853 45.766 1.00 91.69 234 LYS A N 1
ATOM 1799 C CA . LYS A 1 234 ? -30.868 2.729 44.994 1.00 91.69 234 LYS A CA 1
ATOM 1800 C C . LYS A 1 234 ? -31.392 3.181 43.624 1.00 91.69 234 LYS A C 1
ATOM 1802 O O . LYS A 1 234 ? -31.196 2.484 42.627 1.00 91.69 234 LYS A O 1
ATOM 1807 N N . ASN A 1 235 ? -32.085 4.317 43.558 1.00 87.94 235 ASN A N 1
ATOM 1808 C CA . ASN A 1 235 ? -32.620 4.841 42.300 1.00 87.94 235 ASN A CA 1
ATOM 1809 C C . ASN A 1 235 ? -31.499 5.307 41.354 1.00 87.94 235 ASN A C 1
ATOM 1811 O O . ASN A 1 235 ? -31.598 5.078 40.149 1.00 87.94 235 ASN A O 1
ATOM 1815 N N . ALA A 1 236 ? -30.417 5.879 41.887 1.00 89.69 236 ALA A N 1
ATOM 1816 C CA . ALA A 1 236 ? -29.230 6.232 41.113 1.00 89.69 236 ALA A CA 1
ATOM 1817 C C . ALA A 1 236 ? -28.541 4.990 40.518 1.00 89.69 236 ALA A C 1
ATOM 1819 O O . ALA A 1 236 ? -28.265 4.960 39.317 1.00 89.69 236 ALA A O 1
ATOM 1820 N N . ALA A 1 237 ? -28.353 3.928 41.312 1.00 83.19 237 ALA A N 1
ATOM 1821 C CA . ALA A 1 237 ? -27.794 2.660 40.830 1.00 83.19 237 ALA A CA 1
ATOM 1822 C C . ALA A 1 237 ? -28.674 2.013 39.742 1.00 83.19 237 ALA A C 1
ATOM 1824 O O . ALA A 1 237 ? -28.174 1.525 38.727 1.00 83.19 237 ALA A O 1
ATOM 1825 N N . ARG A 1 238 ? -30.005 2.087 39.893 1.00 85.25 238 ARG A N 1
ATOM 1826 C CA . ARG A 1 238 ? -30.953 1.648 38.857 1.00 85.25 238 ARG A CA 1
ATOM 1827 C C . ARG A 1 238 ? -30.786 2.433 37.552 1.00 85.25 238 ARG A C 1
ATOM 1829 O O . ARG A 1 238 ? -30.732 1.827 36.484 1.00 85.25 238 ARG A O 1
ATOM 1836 N N . ALA A 1 239 ? -30.689 3.760 37.627 1.00 85.62 239 ALA A N 1
ATOM 1837 C CA . ALA A 1 239 ? -30.493 4.603 36.449 1.00 85.62 239 ALA A CA 1
ATOM 1838 C C . ALA A 1 239 ? -29.156 4.302 35.746 1.00 85.62 239 ALA A C 1
ATOM 1840 O O . ALA A 1 239 ? -29.097 4.278 34.515 1.00 85.62 239 ALA A O 1
ATOM 1841 N N . ALA A 1 240 ? -28.094 4.014 36.508 1.00 78.75 240 ALA A N 1
ATOM 1842 C CA . ALA A 1 240 ? -26.804 3.593 35.963 1.00 78.75 240 ALA A CA 1
ATOM 1843 C C . ALA A 1 240 ? -26.900 2.251 35.211 1.00 78.75 240 ALA A C 1
ATOM 1845 O O . ALA A 1 240 ? -26.393 2.137 34.091 1.00 78.75 240 ALA A O 1
ATOM 1846 N N . PHE A 1 241 ? -27.614 1.267 35.769 1.00 81.38 241 PHE A N 1
ATOM 1847 C CA . PHE A 1 241 ? -27.881 -0.014 35.106 1.00 81.38 241 PHE A CA 1
ATOM 1848 C C . PHE A 1 241 ? -28.685 0.154 33.804 1.00 81.38 241 PHE A C 1
ATOM 1850 O O . PHE A 1 241 ? -28.325 -0.407 32.763 1.00 81.38 241 PHE A O 1
ATOM 1857 N N . GLU A 1 242 ? -29.753 0.956 33.824 1.00 79.31 242 GLU A N 1
ATOM 1858 C CA . GLU A 1 242 ? -30.576 1.241 32.639 1.00 79.31 242 GLU A CA 1
ATOM 1859 C C . GLU A 1 242 ? -29.751 1.951 31.548 1.00 79.31 242 GLU A C 1
ATOM 1861 O O . GLU A 1 242 ? -29.797 1.568 30.374 1.00 79.31 242 GLU A O 1
ATOM 1866 N N . ALA A 1 243 ? -28.904 2.912 31.933 1.00 77.31 243 ALA A N 1
ATOM 1867 C CA . ALA A 1 243 ? -27.999 3.600 31.017 1.00 77.31 243 ALA A CA 1
ATOM 1868 C C . ALA A 1 243 ? -26.959 2.656 30.384 1.00 77.31 243 ALA A C 1
ATOM 1870 O O . ALA A 1 243 ? -26.722 2.730 29.174 1.00 77.31 243 ALA A O 1
ATOM 1871 N N . ALA A 1 244 ? -26.358 1.750 31.162 1.00 70.94 244 ALA A N 1
ATOM 1872 C CA . ALA A 1 244 ? -25.424 0.744 30.649 1.00 70.94 244 ALA A CA 1
ATOM 1873 C C . ALA A 1 244 ? -26.117 -0.232 29.679 1.00 70.94 244 ALA A C 1
ATOM 1875 O O . ALA A 1 244 ? -25.595 -0.523 28.601 1.00 70.94 244 ALA A O 1
ATOM 1876 N N . THR A 1 245 ? -27.343 -0.651 3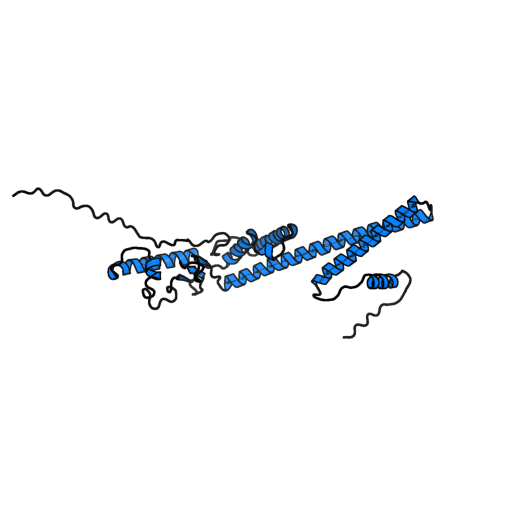0.002 1.00 73.81 245 THR A N 1
ATOM 1877 C CA . THR A 1 245 ? -28.175 -1.508 29.142 1.00 73.81 245 THR A CA 1
ATOM 1878 C C . THR A 1 245 ? -28.483 -0.828 27.802 1.00 73.81 245 THR A C 1
ATOM 1880 O O . THR A 1 245 ? -28.315 -1.428 26.740 1.00 73.81 245 THR A O 1
ATOM 1883 N N . HIS A 1 246 ? -28.864 0.453 27.820 1.00 72.56 246 HIS A N 1
ATOM 1884 C CA . HIS A 1 246 ? -29.099 1.231 26.599 1.00 72.56 246 HIS A CA 1
ATOM 1885 C C . HIS A 1 246 ? -27.831 1.372 25.742 1.00 72.56 246 HIS A C 1
ATOM 1887 O O . HIS A 1 246 ? -27.896 1.268 24.515 1.00 72.56 246 HIS A O 1
ATOM 1893 N N . ARG A 1 247 ? -26.664 1.572 26.369 1.00 68.31 247 ARG A N 1
ATOM 1894 C CA . ARG A 1 247 ? -25.375 1.618 25.658 1.00 68.31 247 ARG A CA 1
ATOM 1895 C C . ARG A 1 247 ? -25.052 0.289 24.974 1.00 68.31 247 ARG A C 1
ATOM 1897 O O . ARG A 1 247 ? -24.654 0.315 23.814 1.00 68.31 247 ARG A O 1
ATOM 1904 N N . LEU A 1 248 ? -25.294 -0.853 25.621 1.00 66.38 248 LEU A N 1
ATOM 1905 C CA . LEU A 1 248 ? -25.099 -2.179 25.012 1.00 66.38 248 LEU A CA 1
ATOM 1906 C C . LEU A 1 248 ? -25.990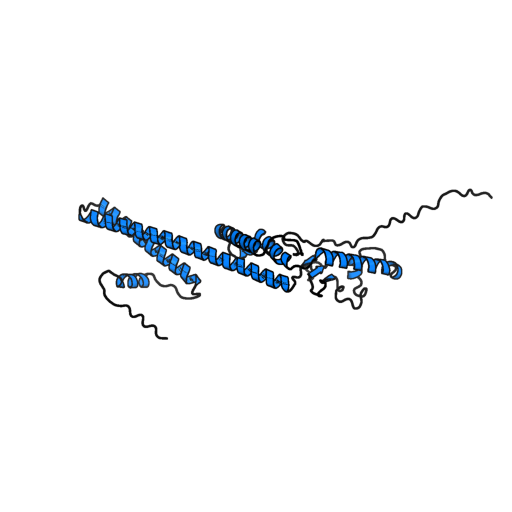 -2.406 23.795 1.00 66.38 248 LEU A C 1
ATOM 1908 O O . LEU A 1 248 ? -25.524 -2.908 22.772 1.00 66.38 248 LEU A O 1
ATOM 1912 N N . VAL A 1 249 ? -27.258 -2.001 23.881 1.00 66.25 249 VAL A N 1
ATOM 1913 C CA . VAL A 1 249 ? -28.190 -2.072 22.750 1.00 66.25 249 VAL A CA 1
ATOM 1914 C C . VAL A 1 249 ? -27.681 -1.217 21.586 1.00 66.25 249 VAL A C 1
ATOM 1916 O O . VAL A 1 249 ? -27.663 -1.690 20.452 1.00 66.25 249 VAL A O 1
ATOM 1919 N N . ASN A 1 250 ? -27.185 -0.006 21.850 1.00 63.25 250 ASN A N 1
ATOM 1920 C CA . ASN A 1 250 ? -26.625 0.859 20.809 1.00 63.25 250 ASN A CA 1
ATOM 1921 C C . ASN A 1 250 ? -25.334 0.298 20.197 1.00 63.25 250 ASN A C 1
ATOM 1923 O O . ASN A 1 250 ? -25.221 0.286 18.974 1.00 63.25 250 ASN A O 1
ATOM 1927 N N . ILE A 1 251 ? -24.408 -0.230 21.004 1.00 61.78 251 ILE A N 1
ATOM 1928 C CA . ILE A 1 251 ? -23.177 -0.877 20.518 1.00 61.78 251 ILE A CA 1
ATOM 1929 C C . ILE A 1 251 ? -23.519 -2.094 19.649 1.00 61.78 251 ILE A C 1
ATOM 1931 O O . ILE A 1 251 ? -22.946 -2.260 18.575 1.00 61.78 251 ILE A O 1
ATOM 1935 N N . ASN A 1 252 ? -24.500 -2.908 20.050 1.00 56.25 252 ASN A N 1
ATOM 1936 C CA . ASN A 1 252 ? -24.952 -4.055 19.260 1.00 56.25 252 ASN A CA 1
ATOM 1937 C C . ASN A 1 252 ? -25.678 -3.636 17.974 1.00 56.25 252 ASN A C 1
ATOM 1939 O O . ASN A 1 252 ? -25.521 -4.294 16.949 1.00 56.25 252 ASN A O 1
ATOM 1943 N N . ILE A 1 253 ? -26.446 -2.542 17.984 1.00 51.66 253 ILE A N 1
ATOM 1944 C CA . ILE A 1 253 ? -27.093 -2.002 16.779 1.00 51.66 253 ILE A CA 1
ATOM 1945 C C . ILE A 1 253 ? -26.059 -1.385 15.832 1.00 51.66 253 ILE A C 1
ATOM 1947 O O . ILE A 1 253 ? -26.164 -1.578 14.624 1.00 51.66 253 ILE A O 1
ATOM 1951 N N . GLU A 1 254 ? -25.060 -0.660 16.330 1.00 48.56 254 GLU A N 1
ATOM 1952 C CA . GLU A 1 254 ? -23.983 -0.101 15.507 1.00 48.56 254 GLU A CA 1
ATOM 1953 C C . GLU A 1 254 ? -23.040 -1.189 14.985 1.00 48.56 254 GLU A C 1
ATOM 1955 O O . GLU A 1 254 ? -22.660 -1.145 13.817 1.00 48.56 254 GLU A O 1
ATOM 1960 N N . GLY A 1 255 ? -22.754 -2.214 15.792 1.00 44.47 255 GLY A N 1
ATOM 1961 C CA . GLY A 1 255 ? -22.033 -3.419 15.385 1.00 44.47 255 GLY A CA 1
ATOM 1962 C C . GLY A 1 255 ? -22.789 -4.242 14.335 1.00 44.47 255 GLY A C 1
ATOM 1963 O O . GLY A 1 255 ? -22.194 -4.656 13.343 1.00 44.47 255 GLY A O 1
ATOM 1964 N N . ASN A 1 256 ? -24.112 -4.405 14.471 1.00 38.00 256 ASN A N 1
ATOM 1965 C CA . ASN A 1 256 ? -24.941 -5.149 13.510 1.00 38.00 256 ASN A CA 1
ATOM 1966 C C . ASN A 1 256 ? -25.375 -4.332 12.283 1.00 38.00 256 ASN A C 1
ATOM 1968 O O . ASN A 1 256 ? -25.604 -4.916 11.223 1.00 38.00 256 ASN A O 1
ATOM 1972 N N . LYS A 1 257 ? -25.408 -2.994 12.346 1.00 36.84 257 LYS A N 1
ATOM 1973 C CA . LYS A 1 257 ? -25.523 -2.131 11.150 1.00 36.84 257 LYS A CA 1
ATOM 1974 C C . LYS A 1 257 ? -24.343 -2.307 10.192 1.00 36.84 257 LYS A C 1
ATOM 1976 O O . LYS A 1 257 ? -24.461 -1.959 9.021 1.00 36.84 257 LYS A O 1
ATOM 1981 N N . VAL A 1 258 ? -23.218 -2.845 10.669 1.00 37.22 258 VAL A N 1
ATOM 1982 C CA . VAL A 1 258 ? -22.065 -3.197 9.828 1.00 37.22 258 VAL A CA 1
ATOM 1983 C C . VAL A 1 258 ? -22.257 -4.554 9.131 1.00 37.22 258 VAL A C 1
ATOM 1985 O O . VAL A 1 258 ? -21.611 -4.792 8.116 1.00 37.22 258 VAL A O 1
ATOM 1988 N N . VAL A 1 259 ? -23.179 -5.409 9.597 1.00 32.41 259 VAL A N 1
ATOM 1989 C CA . VAL A 1 259 ? -23.480 -6.719 8.980 1.00 32.41 259 VAL A CA 1
ATOM 1990 C C . VAL A 1 259 ? -24.722 -6.671 8.083 1.00 32.41 259 VAL A C 1
ATOM 1992 O O . VAL A 1 259 ? -24.777 -7.381 7.083 1.00 32.41 259 VAL A O 1
ATOM 1995 N N . ILE A 1 260 ? -25.695 -5.804 8.372 1.00 27.12 260 ILE A N 1
ATOM 1996 C CA . ILE A 1 260 ? -26.912 -5.670 7.562 1.00 27.12 260 ILE A CA 1
ATOM 1997 C C . ILE A 1 260 ? -27.022 -4.229 7.069 1.00 27.12 260 ILE A C 1
ATOM 1999 O O . ILE A 1 260 ? -27.581 -3.349 7.728 1.00 27.12 260 ILE A O 1
ATOM 2003 N N . GLY A 1 261 ? -26.479 -3.987 5.877 1.00 27.75 261 GLY A N 1
ATOM 2004 C CA . GLY A 1 261 ? -26.854 -2.817 5.098 1.00 27.75 261 GLY A CA 1
ATOM 2005 C C . GLY A 1 261 ? -28.375 -2.785 4.929 1.00 27.75 261 GLY A C 1
ATOM 2006 O O . GLY A 1 261 ? -28.975 -3.767 4.506 1.00 27.75 261 GLY A O 1
ATOM 2007 N N . ASN A 1 262 ? -28.975 -1.636 5.236 1.00 34.16 262 ASN A N 1
ATOM 2008 C CA . ASN A 1 262 ? -30.375 -1.285 4.974 1.00 34.16 262 ASN A CA 1
ATOM 2009 C C . ASN A 1 262 ? -31.463 -2.035 5.770 1.00 34.16 262 ASN A C 1
ATOM 2011 O O . ASN A 1 262 ? -32.131 -2.897 5.214 1.00 34.16 262 ASN A O 1
ATOM 2015 N N . SER A 1 263 ? -31.824 -1.559 6.971 1.00 29.22 263 SER A N 1
ATOM 2016 C CA . SER A 1 263 ? -33.250 -1.522 7.371 1.00 29.22 263 SER A CA 1
ATOM 2017 C C . SER A 1 263 ? -33.529 -0.748 8.668 1.00 29.22 263 SER A C 1
ATOM 2019 O O . SER A 1 263 ? -33.092 -1.136 9.742 1.00 29.22 263 SER A O 1
ATOM 2021 N N . ARG A 1 264 ? -34.314 0.327 8.496 1.00 37.50 264 ARG A N 1
ATOM 2022 C CA . ARG A 1 264 ? -35.342 0.958 9.358 1.00 37.50 264 ARG A CA 1
ATOM 2023 C C . ARG A 1 264 ? -35.051 1.205 10.850 1.00 37.50 264 ARG A C 1
ATOM 2025 O O . ARG A 1 264 ? -34.787 0.308 11.634 1.00 37.50 264 ARG A O 1
ATOM 2032 N N . LYS A 1 265 ? -35.242 2.478 11.228 1.00 37.91 265 LYS A N 1
ATOM 2033 C CA . LYS A 1 265 ? -35.373 2.982 12.602 1.00 37.91 265 LYS A CA 1
ATOM 2034 C C . LYS A 1 265 ? -36.365 2.108 13.383 1.00 37.91 265 LYS A C 1
ATOM 2036 O O . LYS A 1 265 ? -37.549 2.116 13.060 1.00 37.91 265 LYS A O 1
ATOM 2041 N N . VAL A 1 266 ? -35.882 1.379 14.382 1.00 43.09 266 VAL A N 1
ATOM 2042 C CA . VAL A 1 266 ? -36.733 0.732 15.387 1.00 43.09 266 VAL A CA 1
ATOM 2043 C C . VAL A 1 266 ? -37.026 1.782 16.456 1.00 43.09 266 VAL A C 1
ATOM 2045 O O . VAL A 1 266 ? -36.098 2.428 16.944 1.00 43.09 266 VAL A O 1
ATOM 2048 N N . ASP A 1 267 ? -38.304 2.024 16.746 1.00 41.88 267 ASP A N 1
ATOM 2049 C CA . ASP A 1 267 ? -38.712 3.004 17.752 1.00 41.88 267 ASP A CA 1
ATOM 2050 C C . ASP A 1 267 ? -38.474 2.484 19.182 1.00 41.88 267 ASP A C 1
ATOM 2052 O O . ASP A 1 267 ? -38.457 1.280 19.448 1.00 41.88 267 ASP A O 1
ATOM 2056 N N . ALA A 1 268 ? -38.270 3.413 20.117 1.00 40.34 268 ALA A N 1
ATOM 2057 C CA . ALA A 1 268 ? -38.015 3.097 21.521 1.00 40.34 268 ALA A CA 1
ATOM 2058 C C . ALA A 1 268 ? -39.196 2.367 22.195 1.00 40.34 268 ALA A C 1
ATOM 2060 O O . ALA A 1 268 ? -38.989 1.594 23.129 1.00 40.34 268 ALA A O 1
ATOM 2061 N N . ALA A 1 269 ? -40.424 2.552 21.699 1.00 42.16 269 ALA A N 1
ATOM 2062 C CA . ALA A 1 269 ? -41.616 1.902 22.241 1.00 42.16 269 ALA A CA 1
ATOM 2063 C C . ALA A 1 269 ? -41.619 0.386 21.970 1.00 42.16 269 ALA A C 1
ATOM 2065 O O . ALA A 1 269 ? -42.065 -0.400 22.805 1.00 42.16 269 ALA A O 1
ATOM 2066 N N . SER A 1 270 ? -41.059 -0.037 20.838 1.00 44.06 270 SER A N 1
ATOM 2067 C CA . SER A 1 270 ? -40.927 -1.440 20.442 1.00 44.06 270 SER A CA 1
ATOM 2068 C C . SER A 1 270 ? -39.904 -2.190 21.301 1.00 44.06 270 SER A C 1
ATOM 2070 O O . SER A 1 270 ? -40.072 -3.382 21.557 1.00 44.06 270 SER A O 1
ATOM 2072 N N . ILE A 1 271 ? -38.878 -1.487 21.791 1.00 44.31 271 ILE A N 1
ATOM 2073 C CA . ILE A 1 271 ? -37.845 -2.033 22.685 1.00 44.31 271 ILE A CA 1
ATOM 2074 C C . ILE A 1 271 ? -38.398 -2.208 24.106 1.00 44.31 271 ILE A C 1
ATOM 2076 O O . ILE A 1 271 ? -38.214 -3.265 24.706 1.00 44.31 271 ILE A O 1
ATOM 2080 N N . ILE A 1 272 ? -39.150 -1.224 24.611 1.00 44.00 272 ILE A N 1
ATOM 2081 C CA . ILE A 1 272 ? -39.798 -1.294 25.933 1.00 44.00 272 ILE A CA 1
ATOM 2082 C C . ILE A 1 272 ? -40.773 -2.482 25.993 1.00 44.00 272 ILE A C 1
ATOM 2084 O O . ILE A 1 272 ? -40.710 -3.293 26.913 1.00 44.00 272 ILE A O 1
ATOM 2088 N N . LYS A 1 273 ? -41.580 -2.680 24.942 1.00 44.44 273 LYS A N 1
ATOM 2089 C CA . LYS A 1 273 ? -42.519 -3.812 24.839 1.00 44.44 273 LYS A CA 1
ATOM 2090 C C . LYS A 1 273 ? -41.844 -5.188 24.783 1.00 44.44 273 LYS A C 1
ATOM 2092 O O . LYS A 1 273 ? -42.451 -6.188 25.165 1.00 44.44 273 LYS A O 1
ATOM 2097 N N . ALA A 1 274 ? -40.623 -5.261 24.253 1.00 42.56 274 ALA A N 1
ATOM 2098 C CA . ALA A 1 274 ? -39.854 -6.501 24.194 1.00 42.56 274 ALA A CA 1
ATOM 2099 C C . ALA A 1 274 ? -39.230 -6.840 25.554 1.00 42.56 274 ALA A C 1
ATOM 2101 O O . ALA A 1 274 ? -39.232 -8.004 25.939 1.00 42.56 274 ALA A O 1
ATOM 2102 N N . LEU A 1 275 ? -38.768 -5.834 26.301 1.00 38.88 275 LEU A N 1
ATOM 2103 C CA . LEU A 1 275 ? -38.215 -6.000 27.648 1.00 38.88 275 LEU A CA 1
ATOM 2104 C C . LEU A 1 275 ? -39.291 -6.371 28.681 1.00 38.88 275 LEU A C 1
ATOM 2106 O O . LEU A 1 275 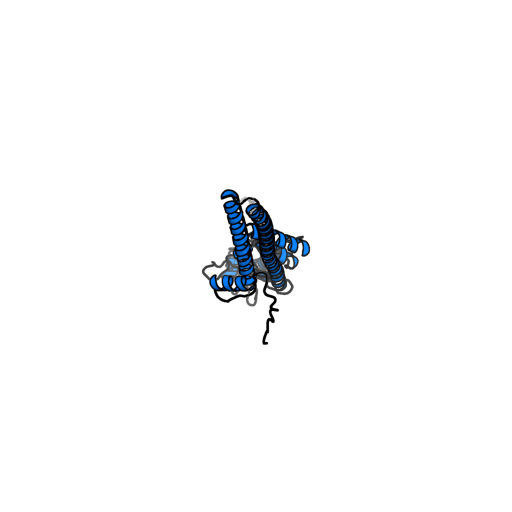? -39.041 -7.209 29.543 1.00 38.88 275 LEU A O 1
ATOM 2110 N N . GLU A 1 276 ? -40.515 -5.850 28.544 1.00 39.34 276 GLU A N 1
ATOM 2111 C CA . GLU A 1 276 ? -41.654 -6.224 29.401 1.00 39.34 276 GLU A CA 1
ATOM 2112 C C . GLU A 1 276 ? -42.073 -7.699 29.255 1.00 39.34 276 GLU A C 1
ATOM 2114 O O . GLU A 1 276 ? -42.611 -8.282 30.194 1.00 39.34 276 GLU A O 1
ATOM 2119 N N . ARG A 1 277 ? -41.780 -8.346 28.115 1.00 39.50 277 ARG A N 1
ATOM 2120 C CA . ARG A 1 277 ? -42.021 -9.790 27.921 1.00 39.50 277 ARG A CA 1
ATOM 2121 C C . ARG A 1 277 ? -41.000 -10.691 28.620 1.00 39.50 277 ARG A C 1
ATOM 2123 O O . ARG A 1 277 ? -41.257 -11.882 28.744 1.00 39.50 277 ARG A O 1
ATOM 2130 N N . VAL A 1 278 ? -39.864 -10.152 29.065 1.00 38.81 278 VAL A N 1
ATOM 2131 C CA . VAL A 1 278 ? -38.752 -10.922 29.663 1.00 38.81 278 VAL A CA 1
ATOM 2132 C C . VAL A 1 278 ? -38.688 -10.731 31.188 1.00 38.81 278 VAL A C 1
ATOM 2134 O O . VAL A 1 278 ? -37.733 -11.149 31.837 1.00 38.81 278 VAL A O 1
ATOM 2137 N N . ALA A 1 279 ? -39.715 -10.130 31.801 1.00 33.62 279 ALA A N 1
ATOM 2138 C CA . ALA A 1 279 ? -39.794 -10.028 33.256 1.00 33.62 279 ALA A CA 1
ATOM 2139 C C . ALA A 1 279 ? -39.765 -11.429 33.920 1.00 33.62 279 ALA A C 1
ATOM 2141 O O . ALA A 1 279 ? -40.326 -12.388 33.372 1.00 33.62 279 ALA A O 1
ATOM 2142 N N . PRO A 1 280 ? -39.119 -11.579 35.094 1.00 37.88 280 PRO A N 1
ATOM 2143 C CA . PRO A 1 280 ? -38.834 -12.886 35.672 1.00 37.88 280 PRO A CA 1
ATOM 2144 C C . PRO A 1 280 ? -40.133 -13.541 36.146 1.00 37.88 280 PRO A C 1
ATOM 2146 O O . PRO A 1 280 ? -40.762 -13.075 37.094 1.00 37.88 280 PRO A O 1
ATOM 2149 N N . GLY A 1 281 ? -40.535 -14.619 35.468 1.00 39.97 281 GLY A N 1
ATOM 2150 C CA . GLY A 1 281 ? -41.698 -15.428 35.838 1.00 39.97 281 GLY A CA 1
ATOM 2151 C C . GLY A 1 281 ? -42.482 -16.051 34.681 1.00 39.97 281 GLY A C 1
ATOM 2152 O O . GLY A 1 281 ? -43.283 -16.943 34.940 1.00 39.97 281 GLY A O 1
ATOM 2153 N N . SER A 1 282 ? -42.270 -15.651 33.419 1.00 36.19 282 SER A N 1
ATOM 2154 C CA . SER A 1 282 ? -42.951 -16.308 32.290 1.00 36.19 282 SER A CA 1
ATOM 2155 C C . SER A 1 282 ? -42.114 -17.455 31.711 1.00 36.19 282 SER A C 1
ATOM 2157 O O . SER A 1 282 ? -41.138 -17.265 30.990 1.00 36.19 282 SER A O 1
ATOM 2159 N N . THR A 1 283 ? -42.494 -18.684 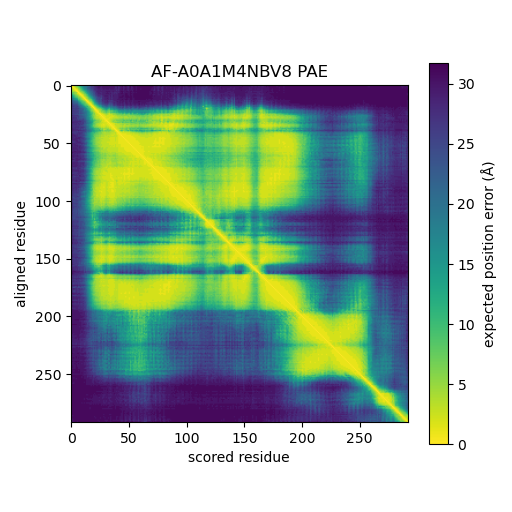32.047 1.00 39.25 283 THR A N 1
ATOM 2160 C CA . THR A 1 283 ? -42.131 -19.884 31.293 1.00 39.25 283 THR A CA 1
ATOM 2161 C C . THR A 1 283 ? -42.953 -19.913 30.007 1.00 39.25 283 THR A C 1
ATOM 2163 O O . THR A 1 283 ? -43.999 -20.551 29.928 1.00 39.25 283 THR A O 1
ATOM 2166 N N . GLN A 1 284 ? -42.503 -19.203 28.976 1.00 35.56 284 GLN A N 1
ATOM 2167 C CA . GLN A 1 284 ? -42.904 -19.521 27.608 1.00 35.56 284 GLN A CA 1
ATOM 2168 C C . GLN A 1 284 ? -41.665 -19.695 26.742 1.00 35.56 284 GLN A C 1
ATOM 2170 O O . GLN A 1 284 ? -40.938 -18.746 26.457 1.00 35.56 284 GLN A O 1
ATOM 2175 N N . GLU A 1 285 ? -41.447 -20.944 26.333 1.00 35.31 285 GLU A N 1
ATOM 2176 C CA . GLU A 1 285 ? -40.538 -21.316 25.258 1.00 35.31 285 GLU A CA 1
ATOM 2177 C C . GLU A 1 285 ? -40.835 -20.456 24.025 1.00 35.31 285 GLU A C 1
ATOM 2179 O O . GLU A 1 285 ? -41.903 -20.545 23.410 1.00 35.31 285 GLU A O 1
ATOM 2184 N N . SER A 1 286 ? -39.884 -19.603 23.651 1.00 34.00 286 SER A N 1
ATOM 2185 C CA . SER A 1 286 ? -39.921 -18.883 22.388 1.00 34.00 286 SER A CA 1
ATOM 2186 C C . SER A 1 286 ? -39.585 -19.853 21.256 1.00 34.00 286 SER A C 1
ATOM 2188 O O . SER A 1 286 ? -38.445 -20.003 20.823 1.00 34.00 286 SER A O 1
ATOM 2190 N N . SER A 1 287 ? -40.618 -20.512 20.737 1.00 33.78 287 SER A N 1
ATOM 2191 C CA . SER A 1 287 ? -40.573 -21.141 19.420 1.00 33.78 287 SER A CA 1
ATOM 2192 C C . SER A 1 287 ? -40.470 -20.047 18.349 1.00 33.78 287 SER A C 1
ATOM 2194 O O . SER A 1 287 ? -41.460 -19.534 17.827 1.00 33.78 287 SER A O 1
ATOM 2196 N N . LEU A 1 288 ? -39.237 -19.657 18.021 1.00 31.14 288 LEU A N 1
ATOM 2197 C CA . LEU A 1 288 ? -38.930 -18.901 16.809 1.00 31.14 288 LEU A CA 1
ATOM 2198 C C . LEU A 1 288 ? -39.169 -19.817 15.606 1.00 31.14 288 LEU A C 1
ATOM 2200 O O . LEU A 1 288 ? -38.292 -20.539 15.139 1.00 31.14 288 LEU A O 1
ATOM 2204 N N . ASN A 1 289 ? -40.412 -19.801 15.139 1.00 32.25 289 ASN A N 1
ATOM 2205 C CA . ASN A 1 289 ? -40.850 -20.468 13.929 1.00 32.25 289 ASN A CA 1
ATOM 2206 C C . ASN A 1 289 ? -40.304 -19.679 12.727 1.00 32.25 289 ASN A C 1
ATOM 2208 O O . ASN A 1 289 ? -40.918 -18.719 12.259 1.00 32.25 289 ASN A O 1
ATOM 2212 N N . ILE A 1 290 ? -39.107 -20.045 12.270 1.00 33.62 290 ILE A N 1
ATOM 2213 C CA . ILE A 1 290 ? -38.532 -19.540 11.023 1.00 33.62 290 ILE A CA 1
ATOM 2214 C C . ILE A 1 290 ? -39.211 -20.311 9.889 1.00 33.62 290 ILE A C 1
ATOM 2216 O O . ILE A 1 290 ? -38.871 -21.462 9.620 1.00 33.62 290 ILE A O 1
ATOM 2220 N N . LYS A 1 291 ? -40.201 -19.694 9.237 1.00 34.06 291 LYS A N 1
ATOM 2221 C CA . LYS A 1 291 ? -40.638 -20.165 7.919 1.00 34.06 291 LYS A CA 1
ATOM 2222 C C . LYS A 1 291 ? -39.590 -19.749 6.885 1.00 34.06 291 LYS A C 1
ATOM 2224 O O . LYS A 1 291 ? -39.216 -18.578 6.843 1.00 34.06 291 LYS A O 1
ATOM 2229 N N . ALA A 1 292 ? -39.130 -20.753 6.139 1.00 34.84 292 ALA A N 1
ATOM 2230 C CA . ALA A 1 292 ? -38.243 -20.660 4.983 1.00 34.84 292 ALA A CA 1
ATOM 2231 C C . ALA A 1 292 ? -38.829 -19.802 3.854 1.00 34.84 292 ALA A C 1
ATOM 2233 O O . ALA A 1 292 ? -40.078 -19.736 3.754 1.00 34.84 292 ALA A O 1
#

Radius of gyration: 36.5 Å; Cα contacts (8 Å, |Δi|>4): 280; chains: 1; bounding box: 103×58×106 Å

Mean predicted aligned error: 16.69 Å

Sequence (292 aa):
MIINRNQPPIGMNQQSTRQTFHINNPPNFGVGGMPTKGASNMSDAELRSAFEELTKRDFTAGKNLSQAHRGYEHQELMRLAASGVSPDRRGFISNTLSGLSSKLQGMIPALNMNRTCILQMLMQRSNLFPNNRDIGNNFINFRDSSGNMIGMYSELPPFLGGGMGFMAVNTPAESARLVKFREIYNEAFAQAKRDIGSAAHNETVKAQGEALDEYSRLAAEVKLNPSEENIEAKNAARAAFEAATHRLVNINIEGNKVVIGNSRKVDAASIIKALERVAPGSTQESSLNIKA

Foldseek 3Di:
DDDDDDDPPPDPPPPPPLPAQDFVDDFDCAFVGAQAAPPAPDDPVRLLVQLLVLLLVCVVVVHDPVRSCVDRSNSRSLSNLLNNVHYHPVVQVVVVRVVLSVVVVVCCVVVVDDPPHPLVVLCVCQPPDVPDPQGGNQKGFTADPVRFTQWMAGCDDVVVVTDNTIDGDRGPSSVVSSVVSSVSSVVSNVVSVVVVLVVQLVVLVVQLVVLVVQLVVLVVVCVVPVDPVSVVSNVVSVVSNVVSVVSNVVSVVVVCCVVDPDDDDDDPVNVVVVVVVVPPDDPDDPPPPDDD

Solvent-accessible surface area (backbone atoms only — not comparable to full-atom values): 16905 Å² total; per-residue (Å²): 140,83,83,86,89,83,73,80,76,82,72,81,73,78,71,79,71,74,80,69,79,79,64,94,48,72,78,53,67,57,80,88,38,34,53,22,43,77,69,38,91,69,50,74,65,57,50,50,52,51,39,47,52,48,31,52,51,40,49,74,70,67,47,50,73,72,59,42,63,70,30,69,68,49,42,36,52,48,34,35,57,20,4,75,62,30,58,55,47,68,59,45,50,51,51,53,52,52,53,51,48,55,54,48,63,71,42,39,79,81,65,77,55,80,92,67,50,64,63,56,49,46,50,75,34,53,69,79,44,74,89,42,94,43,43,42,87,46,37,39,55,37,50,51,98,85,67,47,54,48,26,39,35,20,83,38,56,62,92,77,83,26,49,83,18,62,40,69,36,75,41,74,65,23,50,55,45,43,50,54,54,51,49,53,37,51,50,40,43,53,46,54,54,50,53,52,54,52,50,56,46,51,55,34,53,50,53,25,51,55,23,47,54,49,23,53,52,31,52,54,46,32,74,76,50,78,42,72,68,40,50,50,53,26,50,51,28,45,51,49,24,53,51,28,50,53,49,46,54,50,51,51,49,59,58,44,51,74,73,46,78,87,78,80,91,77,57,72,68,65,53,53,60,54,56,65,72,65,52,93,80,73,92,65,86,80,77,79,79,78,79,130